Protein AF-A0A7S4IS30-F1 (afdb_monomer_lite)

Sequence (245 aa):
QAHLDRIIIRGDGAEGEGGRSVRCLPVEGESARVLRLAPWSDEDGDVGGDSPESGPGAIVELSDGTLLEYNAGDVDGDGEGESPRLSPSEAEPLLEPCPWIAALRRPDRFLAPSGSSSDEHPHDSHHDHHHHHDSKRVVVGLSSRSRLYLSDRLLSPSSSSFAISPFHSFLAHVTIGSRSQLRHLPLSALASYDPLSGSEGDAALLGEGYEPRDVERGSRLVAVLPSSPSAGLQMARGDLEGGYP

Secondary structure (DSSP, 8-state):
-----EEEEEEPPPTTS---EEEEEEPPSTT--EEEEEEB---TT-TT---TT-S-EEEEEETTS-EEEEE-----TTS-PPPPEEEE-SSPPPSS--SEEEEES-THHHHS-TT--------------------S-EEEEE-TTS-EEETTEEEESSEEEEEEEGGGTEEEEEE-SSS-EEEEEEHHHHHS--TTSTHHHHHHHHHSSPPPEE--TT-EEEEE-TTSSPEEEE-TTS-EEEE--

InterPro domains:
  IPR006849 Elongator complex protein 1 [PTHR12747] (57-245)
  IPR056165 ELP1, N-terminal second beta-propeller [PF23797] (111-222)

Radius of gyration: 20.16 Å; chains: 1; bounding box: 63×55×54 Å

Organism: NCBI:txid265563

Structure (mmCIF, N/CA/C/O backbone):
data_AF-A0A7S4IS30-F1
#
_entry.id   AF-A0A7S4IS30-F1
#
loop_
_atom_site.group_PDB
_atom_site.id
_atom_site.type_symbol
_atom_site.label_atom_id
_atom_site.label_alt_id
_atom_site.label_comp_id
_atom_site.label_asym_id
_atom_site.label_entity_id
_atom_site.label_seq_id
_atom_site.pdbx_PDB_ins_code
_atom_site.Cartn_x
_atom_site.Cartn_y
_atom_site.Cartn_z
_atom_site.occupancy
_atom_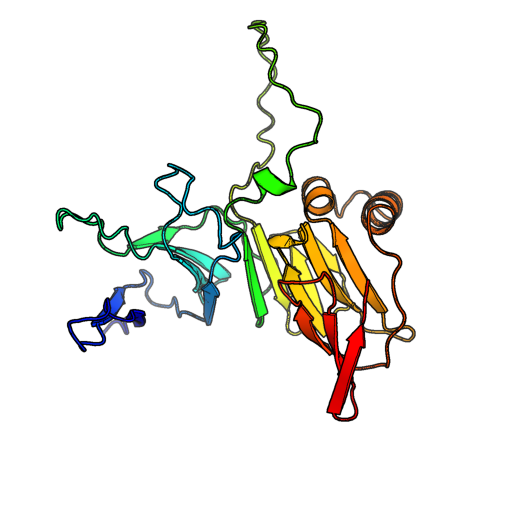site.B_iso_or_equiv
_atom_site.auth_seq_id
_atom_site.auth_comp_id
_atom_site.auth_asym_id
_atom_site.auth_atom_id
_atom_site.pdbx_PDB_model_num
ATOM 1 N N . GLN A 1 1 ? 0.103 -37.341 -4.175 1.00 46.97 1 GLN A N 1
ATOM 2 C CA . GLN A 1 1 ? -0.001 -36.591 -5.443 1.00 46.97 1 GLN A CA 1
ATOM 3 C C . GLN A 1 1 ? 0.009 -35.122 -5.059 1.00 46.97 1 GLN A C 1
ATOM 5 O O . GLN A 1 1 ? -0.963 -34.671 -4.472 1.00 46.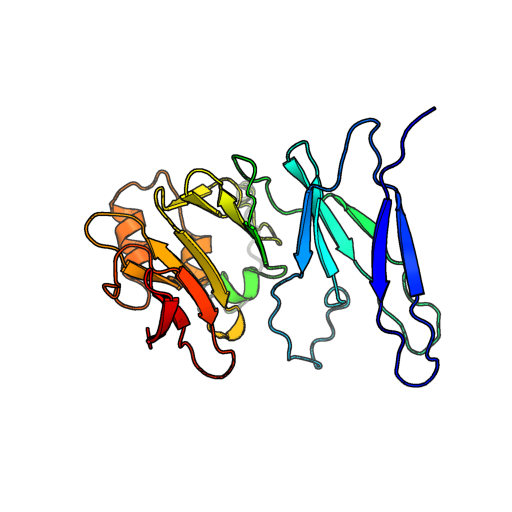97 1 GLN A O 1
ATOM 10 N N . ALA A 1 2 ? 1.152 -34.448 -5.213 1.00 46.09 2 ALA A N 1
ATOM 11 C CA . ALA A 1 2 ? 1.320 -33.060 -4.786 1.00 46.09 2 ALA A CA 1
ATOM 12 C C . ALA A 1 2 ? 0.420 -32.150 -5.633 1.00 46.09 2 ALA A C 1
ATOM 14 O O . ALA A 1 2 ? 0.414 -32.246 -6.862 1.00 46.09 2 ALA A O 1
ATOM 15 N N . HIS A 1 3 ? -0.385 -31.323 -4.971 1.00 52.06 3 HIS A N 1
ATOM 16 C CA . HIS A 1 3 ? -1.262 -30.358 -5.620 1.00 52.06 3 HIS A CA 1
ATOM 17 C C . HIS A 1 3 ? -0.424 -29.100 -5.874 1.00 52.06 3 HIS A C 1
ATOM 19 O O . HIS A 1 3 ? -0.217 -28.309 -4.962 1.00 52.06 3 HIS A O 1
ATOM 25 N N . LEU A 1 4 ? 0.145 -28.968 -7.075 1.00 52.69 4 LEU A N 1
ATOM 26 C CA . LEU A 1 4 ? 0.888 -27.765 -7.455 1.00 52.69 4 LEU A CA 1
ATOM 27 C C . LEU A 1 4 ? -0.113 -26.642 -7.722 1.00 52.69 4 LEU A C 1
ATOM 29 O O . LEU A 1 4 ? -0.854 -26.698 -8.709 1.00 52.69 4 LEU A O 1
ATOM 33 N N . ASP A 1 5 ? -0.123 -25.630 -6.862 1.00 62.78 5 ASP A N 1
ATOM 34 C CA . ASP A 1 5 ? -0.799 -24.378 -7.170 1.00 62.78 5 ASP A CA 1
ATOM 35 C C . ASP A 1 5 ? -0.037 -23.670 -8.302 1.00 62.78 5 ASP A C 1
ATOM 37 O O . ASP A 1 5 ? 1.194 -23.660 -8.359 1.00 62.78 5 ASP A O 1
ATOM 41 N N . ARG A 1 6 ? -0.786 -23.143 -9.274 1.00 67.56 6 ARG A N 1
ATOM 42 C CA . ARG A 1 6 ? -0.247 -22.492 -10.474 1.00 67.56 6 ARG A CA 1
ATOM 43 C C . ARG A 1 6 ? -0.732 -21.056 -10.532 1.00 67.56 6 ARG A C 1
ATOM 45 O O . ARG A 1 6 ? -1.939 -20.818 -10.508 1.00 67.56 6 ARG A O 1
ATOM 52 N N . ILE A 1 7 ? 0.194 -20.114 -10.692 1.00 69.88 7 ILE A N 1
ATOM 53 C CA . ILE A 1 7 ? -0.159 -18.729 -11.015 1.00 69.88 7 ILE A CA 1
ATOM 54 C C . ILE A 1 7 ? -0.437 -18.659 -12.512 1.00 69.88 7 ILE A C 1
ATOM 56 O O . ILE A 1 7 ? 0.449 -18.937 -13.318 1.00 69.88 7 ILE A O 1
ATOM 60 N N . ILE A 1 8 ? -1.672 -18.313 -12.876 1.00 70.75 8 ILE A N 1
ATOM 61 C CA . ILE A 1 8 ? -2.094 -18.106 -14.263 1.00 70.75 8 ILE A CA 1
ATOM 62 C C . ILE A 1 8 ? -1.975 -16.615 -14.563 1.00 70.75 8 ILE A C 1
ATOM 64 O O . ILE A 1 8 ? -2.843 -15.834 -14.177 1.00 70.75 8 ILE A O 1
ATOM 68 N N . ILE A 1 9 ? -0.918 -16.231 -15.273 1.00 67.62 9 ILE A N 1
ATOM 69 C CA . ILE A 1 9 ? -0.703 -14.843 -15.692 1.00 67.62 9 ILE A CA 1
ATOM 70 C C . ILE A 1 9 ? -1.113 -14.728 -17.154 1.00 67.62 9 ILE A C 1
ATOM 72 O O . ILE A 1 9 ? -0.661 -15.501 -18.005 1.00 67.62 9 ILE A O 1
ATOM 76 N N . ARG A 1 10 ? -2.025 -13.795 -17.431 1.00 64.94 10 ARG A N 1
ATOM 77 C CA . ARG A 1 10 ? -2.470 -13.461 -18.785 1.00 64.94 10 ARG A CA 1
ATOM 78 C C . ARG A 1 10 ? -1.690 -12.236 -19.235 1.00 64.94 10 ARG A C 1
ATOM 80 O O . ARG A 1 10 ? -1.881 -11.172 -18.661 1.00 64.94 10 ARG A O 1
ATOM 87 N N . GLY A 1 11 ? -0.814 -12.411 -20.217 1.00 57.16 11 GLY A N 1
ATOM 88 C CA . GLY A 1 11 ? -0.198 -11.286 -20.916 1.00 57.16 11 GLY A CA 1
ATOM 89 C C . GLY A 1 11 ? -1.091 -10.843 -22.069 1.00 57.16 11 GLY A C 1
ATOM 90 O O . GLY A 1 11 ? -1.635 -11.697 -22.781 1.00 57.16 11 GLY A O 1
ATOM 91 N N . ASP A 1 12 ? -1.235 -9.534 -22.255 1.00 55.44 12 ASP A N 1
ATOM 92 C CA . ASP A 1 12 ? -1.755 -8.993 -23.506 1.00 55.44 12 ASP A CA 1
ATOM 93 C C . ASP A 1 12 ? -0.642 -9.105 -24.554 1.00 55.44 12 ASP A C 1
ATOM 95 O O . ASP A 1 12 ? 0.462 -8.594 -24.373 1.00 55.44 12 ASP A O 1
ATOM 99 N N . GLY A 1 13 ? -0.898 -9.886 -25.605 1.00 50.44 13 GLY A N 1
ATOM 100 C CA . GLY A 1 13 ? 0.028 -10.008 -26.727 1.00 50.44 13 GLY A CA 1
ATOM 101 C C . GLY A 1 13 ? 0.148 -8.667 -27.446 1.00 50.44 13 GLY A C 1
ATOM 102 O O . GLY A 1 13 ? -0.851 -7.961 -27.591 1.00 50.44 13 GLY A O 1
ATOM 103 N N . ALA A 1 14 ? 1.361 -8.326 -27.885 1.00 52.34 14 ALA A N 1
ATOM 104 C CA . ALA A 1 14 ? 1.611 -7.131 -28.682 1.00 52.34 14 ALA A CA 1
ATOM 105 C C . ALA A 1 14 ? 0.661 -7.083 -29.892 1.00 52.34 14 ALA A C 1
ATOM 107 O O . ALA A 1 14 ? 0.390 -8.106 -30.530 1.00 52.34 14 ALA A O 1
ATOM 108 N N . GLU A 1 15 ? 0.123 -5.894 -30.168 1.00 48.44 15 GLU A N 1
ATOM 109 C CA . GLU A 1 15 ? -0.904 -5.652 -31.181 1.00 48.44 15 GLU A CA 1
ATOM 110 C C . GLU A 1 15 ? -0.472 -6.185 -32.561 1.00 48.44 15 GLU A C 1
ATOM 112 O O . GLU A 1 15 ? 0.320 -5.572 -33.269 1.00 48.44 15 GLU A O 1
ATOM 117 N N . GLY A 1 16 ? -0.977 -7.358 -32.950 1.00 55.00 16 GLY A N 1
ATOM 118 C CA . GLY A 1 16 ? -0.674 -7.970 -34.249 1.00 55.00 16 GLY A CA 1
ATOM 119 C C . GLY A 1 16 ? -0.956 -9.468 -34.299 1.00 55.00 16 GLY A C 1
ATOM 120 O O . GLY A 1 16 ? -1.491 -9.964 -35.288 1.00 55.00 16 GLY A O 1
ATOM 121 N N . GLU A 1 17 ? -0.720 -10.174 -33.194 1.00 50.16 17 GLU A N 1
ATOM 122 C CA . GLU A 1 17 ? -1.072 -11.586 -33.036 1.00 50.16 17 GLU A CA 1
ATOM 123 C C . GLU A 1 17 ? -2.046 -11.716 -31.864 1.00 50.16 17 GLU A C 1
ATOM 125 O O . GLU A 1 17 ? -1.658 -11.664 -30.703 1.00 50.16 17 GLU A O 1
ATOM 130 N N . GLY A 1 18 ? -3.345 -11.854 -32.148 1.00 49.09 18 GLY A N 1
ATOM 131 C CA . GLY A 1 18 ? -4.430 -11.878 -31.150 1.00 49.09 18 GLY A CA 1
ATOM 132 C C . GLY A 1 18 ? -4.441 -13.075 -30.179 1.00 49.09 18 GLY A C 1
ATOM 133 O O . GLY A 1 18 ? -5.508 -13.490 -29.725 1.00 49.09 18 GLY A O 1
ATOM 134 N N . GLY A 1 19 ? -3.288 -13.671 -29.875 1.00 51.56 19 GLY A N 1
ATOM 135 C CA . GLY A 1 19 ? -3.129 -14.766 -28.932 1.00 51.56 19 GLY A CA 1
ATOM 136 C C . GLY A 1 19 ? -2.881 -14.259 -27.514 1.00 51.56 19 GLY A C 1
ATOM 137 O O . GLY A 1 19 ? -1.790 -13.808 -27.185 1.00 51.56 19 GLY A O 1
ATOM 138 N N . ARG A 1 20 ? -3.870 -14.403 -26.625 1.00 57.97 20 ARG A N 1
ATOM 139 C CA . ARG A 1 20 ? -3.636 -14.287 -25.177 1.00 57.97 20 ARG A CA 1
ATOM 140 C C . ARG A 1 20 ? -2.720 -15.425 -24.733 1.00 57.97 20 ARG A C 1
ATOM 142 O O . ARG A 1 20 ? -3.150 -16.578 -24.696 1.00 57.97 20 ARG A O 1
ATOM 149 N N . SER A 1 21 ? -1.481 -15.108 -24.370 1.00 58.97 21 SER A N 1
ATOM 150 C CA . SER A 1 21 ? -0.571 -16.089 -23.782 1.00 58.97 21 SER A CA 1
ATOM 151 C C . SER A 1 21 ? -0.913 -16.275 -22.305 1.00 58.97 21 SER A C 1
ATOM 153 O O . SER A 1 21 ? -0.897 -15.328 -21.517 1.00 58.97 21 SER A O 1
ATOM 155 N N . VAL A 1 22 ? -1.216 -17.515 -21.925 1.00 66.44 22 VAL A N 1
ATOM 156 C CA . VAL A 1 22 ? -1.408 -17.926 -20.534 1.00 66.44 22 VAL A CA 1
ATOM 157 C C . VAL A 1 22 ? -0.161 -18.671 -20.083 1.00 66.44 22 VAL A C 1
ATOM 159 O O . VAL A 1 22 ? 0.139 -19.739 -20.614 1.00 66.44 22 VAL A O 1
ATOM 162 N N . ARG A 1 23 ? 0.552 -18.136 -19.090 1.00 67.50 23 ARG A N 1
ATOM 163 C CA . ARG A 1 23 ? 1.726 -18.799 -18.503 1.00 67.50 23 ARG A CA 1
ATOM 164 C C . ARG A 1 23 ? 1.392 -19.311 -17.105 1.00 67.50 23 ARG A C 1
ATOM 166 O O . ARG A 1 23 ? 0.671 -18.653 -16.361 1.00 67.50 23 ARG A O 1
ATOM 173 N N . CYS A 1 24 ? 1.877 -20.513 -16.789 1.00 73.31 24 CYS A N 1
ATOM 174 C CA . CYS A 1 24 ? 1.737 -21.152 -15.481 1.00 73.31 24 CYS A CA 1
ATOM 175 C C . CYS A 1 24 ? 3.117 -21.252 -14.836 1.00 73.31 24 CYS A C 1
ATOM 177 O O . CYS A 1 24 ? 3.925 -22.061 -15.292 1.00 73.31 24 CYS A O 1
ATOM 179 N N . LEU A 1 25 ? 3.376 -20.466 -13.793 1.00 77.06 25 LEU A N 1
ATOM 180 C CA . LEU A 1 25 ? 4.622 -20.575 -13.034 1.00 77.06 25 LEU A CA 1
ATOM 181 C C . LEU A 1 25 ? 4.422 -21.490 -11.817 1.00 77.06 25 LEU A C 1
ATOM 183 O O . LEU A 1 25 ? 3.399 -21.356 -11.133 1.00 77.06 25 LEU A O 1
ATOM 187 N N . PRO A 1 26 ? 5.334 -22.450 -11.575 1.00 75.62 26 PRO A N 1
ATOM 188 C CA . PRO A 1 26 ? 5.283 -23.281 -10.382 1.00 75.62 26 PRO A CA 1
ATOM 189 C C . PRO A 1 26 ? 5.658 -22.447 -9.154 1.00 75.62 26 PRO A C 1
ATOM 191 O O . PRO A 1 26 ? 6.596 -21.656 -9.200 1.00 75.62 26 PRO A O 1
ATOM 194 N N . VAL A 1 27 ? 4.934 -22.651 -8.057 1.00 79.44 27 VAL A N 1
ATOM 195 C CA . VAL A 1 27 ? 5.339 -22.184 -6.728 1.00 79.44 27 VAL A CA 1
ATOM 196 C C . VAL A 1 27 ? 5.932 -23.386 -6.001 1.00 79.44 27 VAL A C 1
ATOM 198 O O . VAL A 1 27 ? 5.285 -24.431 -5.902 1.00 79.44 27 VAL A O 1
ATOM 201 N N . GLU A 1 28 ? 7.182 -23.277 -5.559 1.00 77.19 28 GLU A N 1
ATOM 202 C CA . GLU A 1 28 ? 7.832 -24.341 -4.795 1.00 77.19 28 GLU A CA 1
ATOM 203 C C . GLU A 1 28 ? 7.300 -24.353 -3.354 1.00 77.19 28 GLU A C 1
ATOM 205 O O . GLU A 1 28 ? 7.222 -23.316 -2.701 1.00 77.19 28 GLU A O 1
ATOM 210 N N . GLY A 1 29 ? 6.911 -25.532 -2.860 1.00 73.44 29 GLY A N 1
ATOM 211 C CA . GLY A 1 29 ? 6.374 -25.726 -1.510 1.00 73.44 29 GLY A CA 1
ATOM 212 C C . GLY A 1 29 ? 5.060 -26.507 -1.513 1.00 73.44 29 GLY A C 1
ATOM 213 O O . GLY A 1 29 ? 4.082 -26.109 -2.136 1.00 73.44 29 GLY A O 1
ATOM 214 N N . GLU A 1 30 ? 5.005 -27.626 -0.784 1.00 69.44 30 GLU A N 1
ATOM 215 C CA . GLU A 1 30 ? 3.850 -28.546 -0.787 1.00 69.44 30 GLU A CA 1
ATOM 216 C C . GLU A 1 30 ? 2.550 -27.945 -0.212 1.00 69.44 30 GLU A C 1
ATOM 218 O O . GLU A 1 30 ? 1.494 -28.574 -0.274 1.00 69.44 30 GLU A O 1
ATOM 223 N N . SER A 1 31 ? 2.601 -26.747 0.375 1.00 77.25 31 SER A N 1
ATOM 224 C CA . SER A 1 31 ? 1.446 -26.072 0.988 1.00 77.25 31 SER A CA 1
ATOM 225 C C . SER A 1 31 ? 1.348 -24.580 0.668 1.00 77.25 31 SER A C 1
ATOM 227 O O . SER A 1 31 ? 0.447 -23.917 1.182 1.00 77.25 31 SER A O 1
ATOM 229 N N . ALA A 1 32 ? 2.240 -24.046 -0.168 1.00 81.94 32 ALA A N 1
ATOM 230 C CA . ALA A 1 32 ? 2.263 -22.625 -0.474 1.00 81.94 32 ALA A CA 1
ATOM 231 C C . ALA A 1 32 ? 1.197 -22.291 -1.524 1.00 81.94 32 ALA A C 1
ATOM 233 O O . ALA A 1 32 ? 1.297 -22.692 -2.684 1.00 81.94 32 ALA A O 1
ATOM 234 N N . ARG A 1 33 ? 0.159 -21.559 -1.109 1.00 87.44 33 ARG A N 1
ATOM 235 C CA . ARG A 1 33 ? -0.886 -21.057 -2.008 1.00 87.44 33 ARG A CA 1
ATOM 236 C C . ARG A 1 33 ? -0.686 -19.583 -2.264 1.00 87.44 33 ARG A C 1
ATOM 238 O O . ARG A 1 33 ? -0.429 -18.832 -1.331 1.00 87.44 33 ARG A O 1
ATOM 245 N N . VAL A 1 34 ? -0.889 -19.150 -3.499 1.00 88.44 34 VAL A N 1
ATOM 246 C CA . VAL A 1 34 ? -0.874 -17.720 -3.822 1.00 88.44 34 VAL A CA 1
ATOM 247 C C . VAL A 1 34 ? -2.109 -17.071 -3.217 1.00 88.44 34 VAL A C 1
ATOM 249 O O . VAL A 1 34 ? -3.239 -17.412 -3.574 1.00 88.44 34 VAL A O 1
ATOM 252 N N . LEU A 1 35 ? -1.897 -16.147 -2.285 1.00 87.62 35 LEU A N 1
ATOM 253 C CA . LEU A 1 35 ? -2.969 -15.366 -1.688 1.00 87.62 35 LEU A CA 1
ATOM 254 C C . LEU A 1 35 ? -3.242 -14.117 -2.504 1.00 87.62 35 LEU A C 1
ATOM 256 O O . LEU A 1 35 ? -4.409 -13.808 -2.769 1.00 87.62 35 LEU A O 1
ATOM 260 N N . ARG A 1 36 ? -2.186 -13.384 -2.860 1.00 89.56 36 ARG A N 1
ATOM 261 C CA . ARG A 1 36 ? -2.297 -12.050 -3.447 1.00 89.56 36 ARG A CA 1
ATOM 262 C C . ARG A 1 36 ? -1.256 -11.832 -4.527 1.00 89.56 36 ARG A C 1
ATOM 264 O O . ARG A 1 36 ? -0.184 -12.428 -4.518 1.00 89.56 36 ARG A O 1
ATOM 271 N N . LEU A 1 37 ? -1.615 -10.945 -5.442 1.00 92.38 37 LEU A N 1
ATOM 272 C CA . LEU A 1 37 ? -0.743 -10.405 -6.465 1.00 92.38 37 LEU A CA 1
ATOM 273 C C . LEU A 1 37 ? -1.025 -8.908 -6.535 1.00 92.38 37 LEU A C 1
ATOM 275 O O . LEU A 1 37 ? -2.186 -8.520 -6.682 1.00 92.38 37 LEU A O 1
ATOM 279 N N . ALA A 1 38 ? 0.012 -8.089 -6.418 1.00 93.50 38 ALA A N 1
ATOM 280 C CA . ALA A 1 38 ? -0.087 -6.649 -6.611 1.00 93.50 38 ALA A CA 1
ATOM 281 C C . ALA A 1 38 ? 0.990 -6.194 -7.597 1.00 93.50 38 ALA A C 1
ATOM 283 O O . ALA A 1 38 ? 2.154 -6.552 -7.411 1.00 93.50 38 ALA A O 1
ATOM 284 N N . PRO A 1 39 ? 0.630 -5.447 -8.655 1.00 92.44 39 PRO A N 1
ATOM 285 C CA . PRO A 1 39 ? 1.625 -4.887 -9.559 1.00 92.44 39 PRO A CA 1
ATOM 286 C C . PRO A 1 39 ? 2.558 -3.952 -8.786 1.00 92.44 39 PRO A C 1
ATOM 288 O O . PRO A 1 39 ? 2.171 -3.385 -7.759 1.00 92.44 39 PRO A O 1
ATOM 291 N N . TRP A 1 40 ? 3.781 -3.793 -9.284 1.00 91.44 40 TRP A N 1
ATOM 292 C CA . TRP A 1 40 ? 4.643 -2.729 -8.785 1.00 91.44 40 TRP A CA 1
ATOM 293 C C . TRP A 1 40 ? 4.046 -1.382 -9.172 1.00 91.44 40 TRP A C 1
ATOM 295 O O . TRP A 1 40 ? 3.705 -1.153 -10.329 1.00 91.44 40 TRP A O 1
ATOM 305 N N . SER A 1 41 ? 3.900 -0.511 -8.184 1.00 86.25 41 SER A N 1
ATOM 306 C CA . SER A 1 41 ? 3.541 0.885 -8.371 1.00 86.25 41 SER A CA 1
ATOM 307 C C . SER A 1 41 ? 4.825 1.660 -8.642 1.00 86.25 41 SER A C 1
ATOM 309 O O . SER A 1 41 ? 5.352 2.326 -7.755 1.00 86.25 41 SER A O 1
ATOM 311 N N . ASP A 1 42 ? 5.360 1.526 -9.847 1.00 81.75 42 ASP A N 1
ATOM 312 C CA . ASP A 1 42 ? 6.475 2.354 -10.292 1.00 81.75 42 ASP A CA 1
ATOM 313 C C . ASP A 1 42 ? 5.926 3.617 -10.974 1.00 81.75 42 ASP A C 1
ATOM 315 O O . ASP A 1 42 ? 4.750 3.685 -11.340 1.00 81.75 42 ASP A O 1
ATOM 319 N N . GLU A 1 43 ? 6.738 4.669 -11.084 1.00 67.25 43 GLU A N 1
ATOM 320 C CA . GLU A 1 43 ? 6.360 5.841 -11.876 1.00 67.25 43 GLU A CA 1
ATOM 321 C C . GLU A 1 43 ? 6.351 5.459 -13.358 1.00 67.25 43 GLU A C 1
ATOM 323 O O . GLU A 1 43 ? 7.355 5.568 -14.061 1.00 67.25 43 GLU A O 1
ATOM 328 N N . ASP A 1 44 ? 5.208 4.963 -13.820 1.00 56.97 44 ASP A N 1
ATOM 329 C CA . ASP A 1 44 ? 4.949 4.675 -15.222 1.00 56.97 44 ASP A CA 1
ATOM 330 C C . ASP A 1 44 ? 5.065 5.971 -16.036 1.00 56.97 44 ASP A C 1
ATOM 332 O O . ASP A 1 44 ? 4.150 6.799 -16.072 1.00 56.97 44 ASP A O 1
ATOM 336 N N . GLY A 1 45 ? 6.200 6.160 -16.708 1.00 53.94 45 GLY A N 1
ATOM 337 C CA . GLY A 1 45 ? 6.323 7.203 -17.720 1.00 53.94 45 GLY A CA 1
ATOM 338 C C . GLY A 1 45 ? 7.728 7.515 -18.205 1.00 53.94 45 GLY A C 1
ATOM 339 O O . GLY A 1 45 ? 7.856 7.993 -19.332 1.00 53.94 45 GLY A O 1
ATOM 340 N N . ASP A 1 46 ? 8.777 7.238 -17.427 1.00 47.94 46 ASP A N 1
ATOM 341 C CA . ASP A 1 46 ? 10.134 7.507 -17.910 1.00 47.94 46 ASP A CA 1
ATOM 342 C C . ASP A 1 46 ? 10.641 6.350 -18.780 1.00 47.94 46 ASP A C 1
ATOM 344 O O . ASP A 1 46 ? 11.469 5.532 -18.387 1.00 47.94 46 ASP A O 1
ATOM 348 N N . VAL A 1 47 ? 10.106 6.297 -20.002 1.00 51.72 47 VAL A N 1
ATOM 349 C CA . VAL A 1 47 ? 10.511 5.406 -21.105 1.00 51.72 47 VAL A CA 1
ATOM 350 C C . VAL A 1 47 ? 11.992 5.619 -21.496 1.00 51.72 47 VAL A C 1
ATOM 352 O O . VAL A 1 47 ? 12.516 4.905 -22.342 1.00 51.72 47 VAL A O 1
ATOM 355 N N . GLY A 1 48 ? 12.686 6.597 -20.899 1.00 54.03 48 GLY A N 1
ATOM 356 C CA . GLY A 1 48 ? 14.075 6.947 -21.205 1.00 54.03 48 GLY A CA 1
ATOM 357 C C . GLY A 1 48 ? 15.138 6.416 -20.239 1.00 54.03 48 GLY A C 1
ATOM 358 O O . GLY A 1 48 ? 16.314 6.703 -20.447 1.00 54.03 48 GLY A O 1
ATOM 359 N N . G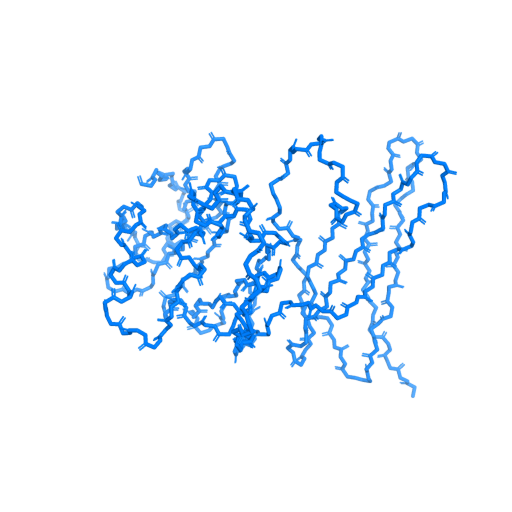LY A 1 49 ? 14.774 5.689 -19.179 1.00 55.72 49 GLY A N 1
ATOM 360 C CA . GLY A 1 49 ? 15.757 5.160 -18.233 1.00 55.72 49 GLY A CA 1
ATOM 361 C C . GLY A 1 49 ? 16.318 3.808 -18.674 1.00 55.72 49 GLY A C 1
ATOM 362 O O . GLY A 1 49 ? 15.609 2.814 -18.560 1.00 55.72 49 GLY A O 1
ATOM 363 N N . ASP A 1 50 ? 17.598 3.756 -19.064 1.00 57.69 50 ASP A N 1
ATOM 364 C CA . ASP A 1 50 ? 18.397 2.558 -19.431 1.00 57.69 50 ASP A CA 1
ATOM 365 C C . ASP A 1 50 ? 18.549 1.506 -18.303 1.00 57.69 50 ASP A C 1
ATOM 367 O O . ASP A 1 50 ? 19.533 0.771 -18.237 1.00 57.69 50 ASP A O 1
ATOM 371 N N . SER A 1 51 ? 17.627 1.440 -17.342 1.00 63.50 51 SER A N 1
ATOM 372 C CA . SER A 1 51 ? 17.727 0.520 -16.220 1.00 63.50 51 SER A CA 1
ATOM 373 C C . SER A 1 51 ? 17.051 -0.814 -16.575 1.00 63.50 51 SER A C 1
ATOM 375 O O . SER A 1 51 ? 15.818 -0.870 -16.576 1.00 63.50 51 SER A O 1
ATOM 377 N N . PRO A 1 52 ? 17.824 -1.896 -16.802 1.00 60.22 52 PRO A N 1
ATOM 378 C CA . PRO A 1 52 ? 17.335 -3.190 -17.304 1.00 60.22 52 PRO A CA 1
ATOM 379 C C . PRO A 1 52 ? 16.433 -3.949 -16.314 1.00 60.22 52 PRO A C 1
ATOM 381 O O . PRO A 1 52 ? 16.001 -5.061 -16.573 1.00 60.22 52 PRO A O 1
ATOM 384 N N . GLU A 1 53 ? 16.147 -3.373 -15.145 1.00 64.50 53 GLU A N 1
ATOM 385 C CA . GLU A 1 53 ? 15.256 -3.958 -14.138 1.00 64.50 53 GLU A CA 1
ATOM 386 C C . GLU A 1 53 ? 13.867 -3.300 -14.116 1.00 64.50 53 GLU A C 1
ATOM 388 O O . GLU A 1 53 ? 13.111 -3.488 -13.164 1.00 64.50 53 GLU A O 1
ATOM 393 N N . SER A 1 54 ? 13.526 -2.473 -15.110 1.00 66.44 54 SER A N 1
ATOM 394 C CA . SER A 1 54 ? 12.262 -1.720 -15.150 1.00 66.44 54 SER A CA 1
ATOM 395 C C . SER A 1 54 ? 11.170 -2.400 -15.985 1.00 66.44 54 SER A C 1
ATOM 397 O O . SER A 1 54 ? 10.264 -1.733 -16.476 1.00 66.44 54 SER A O 1
ATOM 399 N N . GLY A 1 55 ? 11.243 -3.720 -16.163 1.00 74.19 55 GLY A N 1
ATOM 400 C CA . GLY A 1 55 ? 10.205 -4.485 -16.852 1.00 74.19 55 GLY A CA 1
ATOM 401 C C . GLY A 1 55 ? 8.932 -4.665 -16.006 1.00 74.19 55 GLY A C 1
ATOM 402 O O . GLY A 1 55 ? 8.984 -4.609 -14.770 1.00 74.19 55 GLY A O 1
ATOM 403 N N . PRO A 1 56 ? 7.768 -4.933 -16.624 1.00 83.88 56 PRO A N 1
ATOM 404 C CA . PRO A 1 56 ? 6.525 -5.162 -15.897 1.00 83.88 56 PRO A CA 1
ATOM 405 C C . PRO A 1 56 ? 6.666 -6.332 -14.915 1.00 83.88 56 PRO A C 1
ATOM 407 O O . PRO A 1 56 ? 7.279 -7.364 -15.200 1.00 83.88 56 PRO A O 1
ATOM 410 N N . GLY A 1 57 ? 6.078 -6.188 -13.731 1.00 90.69 57 GLY A N 1
ATOM 411 C CA . GLY A 1 57 ? 6.135 -7.226 -12.711 1.00 90.69 57 GLY A CA 1
ATOM 412 C C . GLY A 1 57 ? 5.106 -7.035 -11.609 1.00 90.69 57 GLY A C 1
ATOM 413 O O . GLY A 1 57 ? 4.295 -6.111 -11.640 1.00 90.69 57 GLY A O 1
ATOM 414 N N . ALA A 1 58 ? 5.169 -7.901 -10.608 1.00 93.50 58 ALA A N 1
ATOM 415 C CA . ALA A 1 58 ? 4.298 -7.837 -9.444 1.00 93.50 58 ALA A CA 1
ATOM 416 C C . ALA A 1 58 ? 4.989 -8.404 -8.202 1.00 93.50 58 ALA A C 1
ATOM 418 O O . ALA A 1 58 ? 5.920 -9.200 -8.318 1.00 93.50 58 ALA A O 1
ATOM 419 N N . ILE A 1 59 ? 4.485 -8.049 -7.026 1.00 94.56 59 ILE A N 1
ATOM 420 C CA . ILE A 1 59 ? 4.717 -8.807 -5.801 1.00 94.56 59 ILE A CA 1
ATOM 421 C C . ILE A 1 59 ? 3.639 -9.888 -5.663 1.00 94.56 59 ILE A C 1
ATOM 423 O O . ILE A 1 59 ? 2.468 -9.670 -5.990 1.00 94.56 59 ILE A O 1
ATOM 427 N N . VAL A 1 60 ? 4.032 -11.061 -5.179 1.00 94.12 60 VAL A N 1
ATOM 428 C CA . VAL A 1 60 ? 3.163 -12.209 -4.919 1.00 94.12 60 VAL A CA 1
ATOM 429 C C . VAL A 1 60 ? 3.293 -12.591 -3.450 1.00 94.12 60 VAL A C 1
ATOM 431 O O . VAL A 1 60 ? 4.382 -12.916 -2.993 1.00 94.12 60 VAL A O 1
ATOM 434 N N . GLU A 1 61 ? 2.181 -12.586 -2.720 1.00 93.12 61 GLU A N 1
ATOM 435 C CA . GLU A 1 61 ? 2.124 -13.049 -1.328 1.00 93.12 61 GLU A CA 1
ATOM 436 C C . GLU A 1 61 ? 1.588 -14.482 -1.287 1.00 93.12 61 GLU A C 1
ATOM 438 O O . GLU A 1 61 ? 0.527 -14.784 -1.853 1.00 93.12 61 GLU A O 1
ATOM 443 N N . LEU A 1 62 ? 2.315 -15.367 -0.609 1.00 91.62 62 LEU A N 1
ATOM 444 C CA . LEU A 1 62 ? 1.924 -16.754 -0.373 1.00 91.62 62 LEU A CA 1
ATOM 445 C C . LEU A 1 62 ? 1.172 -16.907 0.959 1.00 91.62 62 LEU A C 1
ATOM 447 O O . LEU A 1 62 ? 1.151 -16.022 1.808 1.00 91.62 62 LEU A O 1
ATOM 451 N N . SER A 1 63 ? 0.539 -18.062 1.162 1.00 88.88 63 SER A N 1
ATOM 452 C CA . SER A 1 63 ? -0.303 -18.347 2.332 1.00 88.88 63 SER A CA 1
ATOM 453 C C . SER A 1 63 ? 0.424 -18.388 3.670 1.00 88.88 63 SER A C 1
ATOM 455 O O . SER A 1 63 ? -0.224 -18.328 4.712 1.00 88.88 63 SER A O 1
ATOM 457 N N . ASP A 1 64 ? 1.743 -18.512 3.637 1.00 87.62 64 ASP A N 1
ATOM 458 C CA . ASP A 1 64 ? 2.624 -18.473 4.799 1.00 87.62 64 ASP A CA 1
ATOM 459 C C . ASP A 1 64 ? 3.223 -17.077 5.057 1.00 87.62 64 ASP A C 1
ATOM 461 O O . ASP A 1 64 ? 3.992 -16.920 6.000 1.00 87.62 64 ASP A O 1
ATOM 465 N N . GLY A 1 65 ? 2.850 -16.066 4.261 1.00 88.00 65 GLY A N 1
ATOM 466 C CA . GLY A 1 65 ? 3.381 -14.704 4.343 1.00 88.00 65 GLY A CA 1
ATOM 467 C C . GLY A 1 65 ? 4.656 -14.478 3.525 1.00 88.00 65 GLY A C 1
ATOM 468 O O . GLY A 1 65 ? 5.154 -13.355 3.489 1.00 88.00 65 GLY A O 1
ATOM 469 N N . THR A 1 66 ? 5.180 -15.507 2.846 1.00 91.12 66 THR A N 1
ATOM 470 C CA . THR A 1 66 ? 6.336 -15.358 1.953 1.00 91.12 66 THR A CA 1
ATOM 471 C C . THR A 1 66 ? 5.997 -14.414 0.805 1.00 91.12 66 THR A C 1
ATOM 473 O O . THR A 1 66 ? 4.940 -14.533 0.179 1.00 91.12 66 THR A O 1
ATOM 476 N N . LEU A 1 67 ? 6.926 -13.512 0.497 1.00 93.69 67 LEU A N 1
ATOM 477 C CA . LEU A 1 67 ? 6.835 -12.602 -0.634 1.00 93.69 67 LEU A CA 1
ATOM 478 C C . LEU A 1 67 ? 7.756 -13.073 -1.765 1.00 93.69 67 LEU A C 1
ATOM 480 O O . LEU A 1 67 ? 8.941 -13.340 -1.557 1.00 93.69 67 LEU A O 1
ATOM 484 N N . LEU A 1 68 ? 7.208 -13.164 -2.974 1.00 94.44 68 LEU A N 1
ATOM 485 C CA . LEU A 1 68 ? 7.948 -13.428 -4.206 1.00 94.44 68 LEU A CA 1
ATOM 486 C C . LEU A 1 68 ? 7.800 -12.245 -5.162 1.00 94.44 68 LEU A C 1
ATOM 488 O O . LEU A 1 68 ? 6.752 -11.604 -5.209 1.00 94.44 68 LEU A O 1
ATOM 492 N N . GLU A 1 69 ? 8.813 -12.000 -5.981 1.00 93.44 69 GLU A N 1
ATOM 493 C CA . GLU A 1 69 ? 8.735 -11.067 -7.102 1.00 93.44 69 GLU A CA 1
ATOM 494 C C . GLU A 1 69 ? 8.451 -11.844 -8.375 1.00 93.44 69 GLU A C 1
ATOM 496 O O . GLU A 1 69 ? 9.167 -12.778 -8.739 1.00 93.44 69 GLU A O 1
ATOM 501 N N . TYR A 1 70 ? 7.401 -11.435 -9.069 1.00 93.19 70 TYR A N 1
ATOM 502 C CA . TYR A 1 70 ? 7.156 -11.817 -10.441 1.00 93.19 70 TYR A CA 1
ATOM 503 C C . TYR A 1 70 ? 7.789 -10.787 -11.370 1.00 93.19 70 TYR A C 1
ATOM 505 O O . TYR A 1 70 ? 7.417 -9.613 -11.349 1.00 93.19 70 TYR A O 1
ATOM 513 N N . ASN A 1 71 ? 8.688 -11.259 -12.226 1.00 90.44 71 ASN A N 1
ATOM 514 C CA . ASN A 1 71 ? 9.259 -10.491 -13.322 1.00 90.44 71 ASN A CA 1
ATOM 515 C C . ASN A 1 71 ? 8.723 -11.072 -14.628 1.00 90.44 71 ASN A C 1
ATOM 517 O O . ASN A 1 71 ? 8.850 -12.277 -14.857 1.00 90.44 71 ASN A O 1
ATOM 521 N N . ALA A 1 72 ? 8.106 -10.246 -15.476 1.00 87.31 72 ALA A N 1
ATOM 522 C CA . ALA A 1 72 ? 7.552 -10.715 -16.746 1.00 87.31 72 ALA A CA 1
ATOM 523 C C . ALA A 1 72 ? 8.631 -11.102 -17.776 1.00 87.31 72 ALA A C 1
ATOM 525 O O . ALA A 1 72 ? 8.317 -11.840 -18.715 1.00 87.31 72 ALA A O 1
ATOM 526 N N . GLY A 1 73 ? 9.873 -10.660 -17.546 1.00 82.00 73 GLY A N 1
ATOM 527 C CA . GLY A 1 73 ? 10.972 -10.724 -18.504 1.00 82.00 73 GLY A CA 1
ATOM 528 C C . GLY A 1 73 ? 10.861 -9.607 -19.541 1.00 82.00 73 GLY A C 1
ATOM 529 O O . GLY A 1 73 ? 9.751 -9.196 -19.891 1.00 82.00 73 GLY A O 1
ATOM 530 N N . ASP A 1 74 ? 12.001 -9.106 -20.007 1.00 77.19 74 ASP A N 1
ATOM 531 C CA . ASP A 1 74 ? 12.030 -8.119 -21.083 1.00 77.19 74 ASP A CA 1
ATOM 532 C C . ASP A 1 74 ? 11.871 -8.814 -22.433 1.00 77.19 74 ASP A C 1
ATOM 534 O O . ASP A 1 74 ? 12.415 -9.893 -22.672 1.00 77.19 74 ASP A O 1
ATOM 538 N N . VAL A 1 75 ? 11.079 -8.213 -23.320 1.00 69.00 75 VAL A N 1
ATOM 539 C CA . VAL A 1 75 ? 10.967 -8.654 -24.711 1.00 69.00 75 VAL A CA 1
ATOM 540 C C . VAL A 1 75 ? 11.954 -7.822 -25.511 1.00 69.00 75 VAL A C 1
ATOM 542 O O . VAL A 1 75 ? 11.590 -6.788 -26.069 1.00 69.00 75 VAL A O 1
ATOM 545 N N . ASP A 1 76 ? 13.210 -8.257 -25.544 1.00 71.81 76 ASP A N 1
ATOM 546 C CA . ASP A 1 76 ? 14.186 -7.640 -26.434 1.00 71.81 76 ASP A CA 1
ATOM 547 C C . ASP A 1 76 ? 13.725 -7.806 -27.887 1.00 71.81 76 ASP A C 1
ATOM 549 O O . ASP A 1 76 ? 13.227 -8.865 -28.289 1.00 71.81 76 ASP A O 1
ATOM 553 N N . GLY A 1 77 ? 13.889 -6.748 -28.690 1.00 68.75 77 GLY A N 1
ATOM 554 C CA . GLY A 1 77 ? 13.474 -6.708 -30.100 1.00 68.75 77 GLY A CA 1
ATOM 555 C C . GLY A 1 77 ? 14.116 -7.792 -30.976 1.00 68.75 77 GLY A C 1
ATOM 556 O O . GLY A 1 77 ? 13.624 -8.070 -32.071 1.00 68.75 77 GLY A O 1
ATOM 557 N N . ASP A 1 78 ? 15.159 -8.443 -30.464 1.00 78.25 78 ASP A N 1
ATOM 558 C CA . ASP A 1 78 ? 15.924 -9.493 -31.131 1.00 78.25 78 ASP A CA 1
ATOM 559 C C . ASP A 1 78 ? 15.354 -10.903 -30.864 1.00 78.25 78 ASP A C 1
ATOM 561 O O . ASP A 1 78 ? 15.822 -11.889 -31.432 1.00 78.25 78 ASP A O 1
ATOM 565 N N . GLY A 1 79 ? 14.316 -11.015 -30.025 1.00 66.88 79 GLY A N 1
ATOM 566 C CA . GLY A 1 79 ? 13.629 -12.275 -29.727 1.00 66.88 79 GLY A CA 1
ATOM 567 C C . GLY A 1 79 ? 14.303 -13.159 -28.670 1.00 66.88 79 GLY A C 1
ATOM 568 O O . GLY A 1 79 ? 13.774 -14.229 -28.370 1.00 66.88 79 GLY A O 1
ATOM 569 N N . GLU A 1 80 ? 15.413 -12.720 -28.066 1.00 78.50 80 GLU A N 1
ATOM 570 C CA . GLU A 1 80 ? 16.110 -13.409 -26.961 1.00 78.50 80 GLU A CA 1
ATOM 571 C C . GLU A 1 80 ? 15.724 -12.866 -25.570 1.00 78.50 80 GLU A C 1
ATOM 573 O O . GLU A 1 80 ? 16.544 -12.809 -24.659 1.00 78.50 80 GLU A O 1
ATOM 578 N N . GLY A 1 81 ? 14.460 -12.478 -25.387 1.00 75.31 81 GLY A N 1
ATOM 579 C CA . GLY A 1 81 ? 13.976 -11.946 -24.113 1.00 75.31 81 GLY A CA 1
ATOM 580 C C . GLY A 1 81 ? 14.059 -12.938 -22.944 1.00 75.31 81 GLY A C 1
ATOM 581 O O . GLY A 1 81 ? 13.832 -14.145 -23.111 1.00 75.31 81 GLY A O 1
ATOM 582 N N . GLU A 1 82 ? 14.339 -12.434 -21.736 1.00 83.94 82 GLU A N 1
ATOM 583 C CA . GLU A 1 82 ? 14.314 -13.256 -20.523 1.00 83.94 82 GLU A CA 1
ATOM 584 C C . GLU A 1 82 ? 12.925 -13.888 -20.327 1.00 83.94 82 GLU A C 1
ATOM 586 O O . GLU A 1 82 ? 11.875 -13.271 -20.513 1.00 83.94 82 GLU A O 1
ATOM 591 N N . SER A 1 83 ? 12.898 -15.158 -19.919 1.00 85.06 83 SER A N 1
ATOM 592 C CA . SER A 1 83 ? 11.637 -15.809 -19.567 1.00 85.06 83 SER A CA 1
ATOM 593 C C . SER A 1 83 ? 11.112 -15.286 -18.226 1.00 85.06 83 SER A C 1
ATOM 595 O O . SER A 1 83 ? 11.901 -15.060 -17.306 1.00 85.06 83 SER A O 1
ATOM 597 N N . PRO A 1 84 ? 9.783 -15.162 -18.064 1.00 89.31 84 PRO A N 1
ATOM 598 C CA . PRO A 1 84 ? 9.186 -14.720 -16.819 1.00 89.31 84 PRO A CA 1
ATOM 599 C C . PRO A 1 84 ? 9.575 -15.661 -15.691 1.00 89.31 84 PRO A C 1
ATOM 601 O O . PRO A 1 84 ? 9.511 -16.887 -15.839 1.00 89.31 84 PRO A O 1
ATOM 604 N N . ARG A 1 85 ? 9.926 -15.084 -14.548 1.00 90.75 85 ARG A N 1
ATOM 605 C CA . ARG A 1 85 ? 10.392 -15.834 -13.385 1.00 90.75 85 ARG A CA 1
ATOM 606 C C . ARG A 1 85 ? 9.769 -15.314 -12.102 1.00 90.75 85 ARG A C 1
ATOM 608 O O . ARG A 1 85 ? 9.453 -14.131 -11.982 1.00 90.75 85 ARG A O 1
ATOM 615 N N . LEU A 1 86 ? 9.608 -16.233 -11.157 1.00 92.50 86 LEU A N 1
ATOM 616 C CA . LEU A 1 86 ? 9.372 -15.916 -9.756 1.00 92.50 86 LEU A CA 1
ATOM 617 C C . LEU A 1 86 ? 10.702 -16.041 -9.021 1.00 92.50 86 LEU A C 1
ATOM 619 O O . LEU A 1 86 ? 11.399 -17.042 -9.184 1.00 92.50 86 LEU A O 1
ATOM 623 N N . SER A 1 87 ? 11.040 -15.046 -8.218 1.00 93.31 87 SER A N 1
ATOM 624 C CA . SER A 1 87 ? 12.197 -15.073 -7.323 1.00 93.31 87 SER A CA 1
ATOM 625 C C . SER A 1 87 ? 11.774 -14.660 -5.915 1.00 93.31 87 SER A C 1
ATOM 627 O O . SER A 1 87 ? 10.758 -13.979 -5.773 1.00 93.31 87 SER A O 1
ATOM 629 N N . PRO A 1 88 ? 12.510 -15.052 -4.862 1.00 93.62 88 PRO A N 1
ATOM 630 C CA . PRO A 1 88 ? 12.324 -14.465 -3.539 1.00 93.62 88 PRO A CA 1
ATOM 631 C C . PRO A 1 88 ? 12.377 -12.936 -3.607 1.00 93.62 88 PRO A C 1
ATOM 633 O O . PRO A 1 88 ? 13.185 -12.384 -4.355 1.00 93.62 88 PRO A O 1
ATOM 636 N N . SER A 1 89 ? 11.494 -12.277 -2.861 1.00 93.31 89 SER A N 1
ATOM 637 C CA . SER A 1 89 ? 11.453 -10.819 -2.771 1.00 93.31 89 SER A CA 1
ATOM 638 C C . SER A 1 89 ? 12.453 -10.284 -1.764 1.00 93.31 89 SER A C 1
ATOM 640 O O . SER A 1 89 ? 12.627 -10.864 -0.697 1.00 93.31 89 SER A O 1
ATOM 642 N N . GLU A 1 90 ? 13.066 -9.147 -2.096 1.00 91.69 90 GLU A N 1
ATOM 643 C CA . GLU A 1 90 ? 13.891 -8.379 -1.153 1.00 91.69 90 GLU A CA 1
ATOM 644 C C . GLU A 1 90 ? 13.036 -7.538 -0.191 1.00 91.69 90 GLU A C 1
ATOM 646 O O . GLU A 1 90 ? 13.551 -6.989 0.778 1.00 91.69 90 GLU A O 1
ATOM 651 N N . ALA A 1 91 ? 11.729 -7.416 -0.447 1.00 91.56 91 ALA A N 1
ATOM 652 C CA . ALA A 1 91 ? 10.812 -6.784 0.495 1.00 91.56 91 ALA A CA 1
ATOM 653 C C . ALA A 1 91 ? 10.693 -7.606 1.782 1.00 91.56 91 ALA A C 1
ATOM 655 O O . ALA A 1 91 ? 10.369 -8.795 1.740 1.00 91.56 91 ALA A O 1
ATOM 656 N N . GLU A 1 92 ? 10.858 -6.932 2.915 1.00 91.38 92 GLU A N 1
ATOM 657 C CA . GLU A 1 92 ? 10.574 -7.496 4.231 1.00 91.38 92 GLU A CA 1
ATOM 658 C C . GLU A 1 92 ? 9.091 -7.923 4.342 1.00 91.38 92 GLU A C 1
ATOM 660 O O . GLU A 1 92 ? 8.197 -7.224 3.840 1.00 91.38 92 GLU A O 1
ATOM 665 N N . PRO A 1 93 ? 8.798 -9.064 4.993 1.00 90.69 93 PRO A N 1
ATOM 666 C CA . PRO A 1 93 ? 7.439 -9.569 5.132 1.00 90.69 93 PRO A CA 1
ATOM 667 C C . PRO A 1 93 ? 6.587 -8.685 6.052 1.00 90.69 93 PRO A C 1
ATOM 669 O O . PRO A 1 93 ? 7.070 -8.051 6.990 1.00 90.69 93 PRO A O 1
ATOM 672 N N . LEU A 1 94 ? 5.275 -8.687 5.813 1.00 92.69 94 LEU A N 1
ATOM 673 C CA . LEU A 1 94 ? 4.311 -7.983 6.660 1.00 92.69 94 LEU A CA 1
ATOM 674 C C . LEU A 1 94 ? 4.130 -8.714 8.002 1.00 92.69 94 LEU A C 1
ATOM 676 O O . LEU A 1 94 ? 4.124 -9.944 8.060 1.00 92.69 94 LEU A O 1
ATOM 680 N N . LEU A 1 95 ? 3.897 -7.962 9.085 1.00 93.25 95 LEU A N 1
ATOM 681 C CA . LEU A 1 95 ? 3.722 -8.530 10.435 1.00 93.25 95 LEU A CA 1
ATOM 682 C C . LEU A 1 95 ? 2.479 -9.424 10.595 1.00 93.25 95 LEU A C 1
ATOM 684 O O . LEU A 1 95 ? 2.395 -10.214 11.537 1.00 93.25 95 LEU A O 1
ATOM 688 N N . GLU A 1 96 ? 1.481 -9.266 9.728 1.00 93.12 96 GLU A N 1
ATOM 689 C CA . GLU A 1 96 ? 0.296 -10.120 9.667 1.00 93.12 96 GLU A CA 1
ATOM 690 C C . GLU A 1 96 ? -0.280 -10.138 8.237 1.00 93.12 96 GLU A C 1
ATOM 692 O O . GLU A 1 96 ? -0.039 -9.198 7.472 1.00 93.12 96 GLU A O 1
ATOM 697 N N . PRO A 1 97 ? -1.076 -11.161 7.865 1.00 91.19 97 PRO A N 1
ATOM 698 C CA . PRO A 1 97 ? -1.659 -11.252 6.528 1.00 91.19 97 PRO A CA 1
ATOM 699 C C . PRO A 1 97 ? -2.511 -10.030 6.167 1.00 91.19 97 PRO A C 1
ATOM 701 O O . PRO A 1 97 ? -3.434 -9.654 6.904 1.00 91.19 97 PRO A O 1
ATOM 704 N N . CYS A 1 98 ? -2.247 -9.442 5.000 1.00 94.31 98 CYS A N 1
ATOM 705 C CA . CYS A 1 98 ? -2.923 -8.231 4.543 1.00 94.31 98 CYS A CA 1
ATOM 706 C C . CYS A 1 98 ? -3.794 -8.507 3.310 1.00 94.31 98 CYS A C 1
ATOM 708 O O . CYS A 1 98 ? -3.283 -8.770 2.227 1.00 94.31 98 CYS A O 1
ATOM 710 N N . PRO A 1 99 ? -5.139 -8.428 3.414 1.00 93.38 99 PRO A N 1
ATOM 711 C CA . PRO A 1 99 ? -6.006 -8.637 2.257 1.00 93.38 99 PRO A CA 1
ATOM 712 C C . PRO A 1 99 ? -5.774 -7.642 1.117 1.00 93.38 99 PRO A C 1
ATOM 714 O O . PRO A 1 99 ? -6.093 -7.976 -0.024 1.00 93.38 99 PRO A O 1
ATOM 717 N N . TRP A 1 100 ? -5.236 -6.462 1.428 1.00 95.44 100 TRP A N 1
ATOM 718 C CA . TRP A 1 100 ? -4.870 -5.434 0.462 1.00 95.44 100 TRP A CA 1
ATOM 719 C C . TRP A 1 100 ? -3.395 -5.102 0.621 1.00 95.44 100 TRP A C 1
ATOM 721 O O . TRP A 1 100 ? -2.976 -4.698 1.705 1.00 95.44 100 TRP A O 1
ATOM 731 N N . ILE A 1 101 ? -2.637 -5.249 -0.461 1.00 96.06 101 ILE A N 1
ATOM 732 C CA . ILE A 1 101 ? -1.221 -4.898 -0.525 1.00 96.06 101 ILE A CA 1
ATOM 733 C C . ILE A 1 101 ? -0.965 -4.009 -1.745 1.00 96.06 101 ILE A C 1
ATOM 735 O O . ILE A 1 101 ? -1.666 -4.115 -2.752 1.00 96.06 101 ILE A O 1
ATOM 739 N N . ALA A 1 102 ? 0.037 -3.146 -1.647 1.00 95.56 102 ALA A N 1
ATOM 740 C CA . ALA A 1 102 ? 0.632 -2.424 -2.765 1.00 95.56 102 ALA A CA 1
ATOM 741 C C . ALA A 1 102 ? 2.151 -2.419 -2.580 1.00 95.56 102 ALA A C 1
ATOM 743 O O . ALA A 1 102 ? 2.628 -2.530 -1.450 1.00 95.56 102 ALA A O 1
ATOM 744 N N . ALA A 1 103 ? 2.911 -2.303 -3.664 1.00 93.94 103 ALA A N 1
ATOM 745 C CA . ALA A 1 103 ? 4.360 -2.441 -3.608 1.00 93.94 103 ALA A CA 1
ATOM 746 C C . ALA A 1 103 ? 5.066 -1.383 -4.459 1.00 93.94 103 ALA A C 1
ATOM 748 O O . ALA A 1 103 ? 4.545 -0.973 -5.490 1.00 93.94 103 ALA A O 1
ATOM 749 N N . LEU A 1 104 ? 6.248 -0.954 -4.023 1.00 91.94 104 LEU A N 1
ATOM 750 C CA . LEU A 1 104 ? 7.122 0.018 -4.684 1.00 91.94 104 LEU A CA 1
ATOM 751 C C . LEU A 1 104 ? 8.470 -0.656 -4.971 1.00 91.94 104 LEU A C 1
ATOM 753 O O . LEU A 1 104 ? 9.074 -1.209 -4.045 1.00 91.94 104 LEU A O 1
ATOM 757 N N . ARG A 1 105 ? 8.948 -0.618 -6.225 1.00 87.56 105 ARG A N 1
ATOM 758 C CA . ARG A 1 105 ? 10.190 -1.305 -6.628 1.00 87.56 105 ARG A CA 1
ATOM 759 C C . ARG A 1 105 ? 11.451 -0.474 -6.416 1.00 87.56 105 ARG A C 1
ATOM 761 O O . ARG A 1 105 ? 12.538 -1.037 -6.354 1.00 87.56 105 ARG A O 1
ATOM 768 N N . ARG A 1 106 ? 11.330 0.852 -6.394 1.00 82.62 106 ARG A N 1
ATOM 769 C CA . ARG A 1 106 ? 12.452 1.796 -6.273 1.00 82.62 106 ARG A CA 1
ATOM 770 C C . ARG A 1 106 ? 12.099 2.902 -5.287 1.00 82.62 106 ARG A C 1
ATOM 772 O O . ARG A 1 106 ? 11.766 4.016 -5.695 1.00 82.62 106 ARG A O 1
ATOM 779 N N . PRO A 1 107 ? 12.063 2.578 -3.984 1.00 74.81 107 PRO A N 1
ATOM 780 C CA . PRO A 1 107 ? 11.747 3.558 -2.969 1.00 74.81 107 PRO A CA 1
ATOM 781 C C . PRO A 1 107 ? 12.861 4.608 -2.880 1.00 74.81 107 PRO A C 1
ATOM 783 O O . PRO A 1 107 ? 12.559 5.763 -2.629 1.00 74.81 107 PRO A O 1
ATOM 786 N N . ASP A 1 108 ? 14.117 4.250 -3.161 1.00 75.25 108 ASP A N 1
ATOM 787 C CA . ASP A 1 108 ? 15.305 5.118 -3.178 1.00 75.25 108 ASP A CA 1
ATOM 788 C C . ASP A 1 108 ? 15.096 6.460 -3.896 1.00 75.25 108 ASP A C 1
ATOM 790 O O . ASP A 1 108 ? 15.548 7.492 -3.405 1.00 75.25 108 ASP A O 1
ATOM 794 N N . ARG A 1 109 ? 14.329 6.481 -4.990 1.00 73.44 109 ARG A N 1
ATOM 795 C CA . ARG A 1 109 ? 13.960 7.726 -5.691 1.00 73.44 109 ARG A CA 1
ATOM 796 C C . ARG A 1 109 ? 13.173 8.708 -4.825 1.00 73.44 109 ARG A C 1
ATOM 798 O O . ARG A 1 109 ? 13.293 9.915 -4.999 1.00 73.44 109 ARG A O 1
ATOM 805 N N . PHE A 1 110 ? 12.381 8.188 -3.898 1.00 72.56 110 PHE A N 1
ATOM 806 C CA . PHE A 1 110 ? 11.620 8.961 -2.924 1.00 72.56 110 PHE A CA 1
ATOM 807 C C . PHE A 1 110 ? 12.367 9.117 -1.598 1.00 72.56 110 PHE A C 1
ATOM 809 O O . PHE A 1 110 ? 12.128 10.079 -0.878 1.00 72.56 110 PHE A O 1
ATOM 816 N N . LEU A 1 111 ? 13.232 8.159 -1.257 1.00 68.00 111 LEU A N 1
ATOM 817 C CA . LEU A 1 111 ? 13.888 8.064 0.045 1.00 68.00 111 LEU A CA 1
ATOM 818 C C . LEU A 1 111 ? 15.241 8.785 0.105 1.00 68.00 111 LEU A C 1
ATOM 820 O O . LEU A 1 111 ? 15.727 9.054 1.204 1.00 68.00 111 LEU A O 1
ATOM 824 N N . ALA A 1 112 ? 15.859 9.102 -1.036 1.00 64.81 112 ALA A N 1
ATOM 825 C CA . ALA A 1 112 ? 17.127 9.815 -1.053 1.00 64.81 112 ALA A CA 1
ATOM 826 C C . ALA A 1 112 ? 16.947 11.231 -0.470 1.00 64.81 112 ALA A C 1
ATOM 828 O O . ALA A 1 112 ? 16.159 12.020 -1.002 1.00 64.81 112 ALA A O 1
ATOM 829 N N . PRO A 1 113 ? 17.684 11.604 0.594 1.00 60.66 113 PRO A N 1
ATOM 830 C CA . PRO A 1 113 ? 17.684 12.978 1.063 1.00 60.66 113 PRO A CA 1
ATOM 831 C C . PRO A 1 113 ? 18.198 13.859 -0.076 1.00 60.66 113 PRO A C 1
ATOM 833 O O . PRO A 1 113 ? 19.286 13.634 -0.611 1.00 60.66 113 PRO A O 1
ATOM 836 N N . SER A 1 114 ? 17.425 14.883 -0.432 1.00 56.72 114 SER A N 1
ATOM 837 C CA . SER A 1 114 ? 17.633 15.805 -1.559 1.00 56.72 114 SER A CA 1
ATOM 838 C C . SER A 1 114 ? 18.923 16.656 -1.497 1.00 56.72 114 SER A C 1
ATOM 840 O O . SER A 1 114 ? 19.020 17.684 -2.160 1.00 56.72 114 SER A O 1
ATOM 842 N N . GLY A 1 115 ? 19.921 16.249 -0.707 1.00 57.06 115 GLY A N 1
ATOM 843 C CA . GLY A 1 115 ? 21.223 16.894 -0.538 1.00 57.06 115 GLY A CA 1
ATOM 844 C C . GLY A 1 115 ? 22.434 15.966 -0.681 1.00 57.06 115 GLY A C 1
ATOM 845 O O . GLY A 1 115 ? 23.553 16.430 -0.486 1.00 57.06 115 GLY A O 1
ATOM 846 N N . SER A 1 116 ? 22.262 14.685 -1.027 1.00 52.97 116 SER A N 1
ATOM 847 C CA . SER A 1 116 ? 23.390 13.785 -1.319 1.00 52.97 116 SER A CA 1
ATOM 848 C C . SER A 1 116 ? 23.918 14.002 -2.746 1.00 52.97 116 SER A C 1
ATOM 850 O O . SER A 1 116 ? 23.870 13.107 -3.589 1.00 52.97 116 SER A O 1
ATOM 852 N N . SER A 1 117 ? 24.406 15.207 -3.051 1.00 54.03 117 SER A N 1
ATOM 853 C CA . SER A 1 117 ? 25.253 15.405 -4.226 1.00 54.03 117 SER A CA 1
ATOM 854 C C . SER A 1 117 ? 26.594 14.737 -3.940 1.00 54.03 117 SER A C 1
ATOM 856 O O . SER A 1 117 ? 27.353 15.194 -3.086 1.00 54.03 117 SER A O 1
ATOM 858 N N . SER A 1 118 ? 26.849 13.630 -4.622 1.00 51.72 118 SER A N 1
ATOM 859 C CA . SER A 1 118 ? 28.101 12.884 -4.605 1.00 51.72 118 SER A CA 1
ATOM 860 C C . SER A 1 118 ? 29.254 13.736 -5.159 1.00 51.72 118 SER A C 1
ATOM 862 O O . SER A 1 118 ? 29.620 13.610 -6.325 1.00 51.72 118 SER A O 1
ATOM 864 N N . ASP A 1 119 ? 29.824 14.611 -4.332 1.00 52.75 119 ASP A N 1
ATOM 865 C CA . ASP A 1 119 ? 31.219 15.036 -4.475 1.00 52.75 119 ASP A CA 1
ATOM 866 C C . ASP A 1 119 ? 32.069 13.965 -3.781 1.00 52.75 119 ASP A C 1
ATOM 868 O O . ASP A 1 119 ? 32.319 13.992 -2.574 1.00 52.75 119 ASP A O 1
ATOM 872 N N . GLU A 1 120 ? 32.422 12.934 -4.547 1.00 56.72 120 GLU A N 1
ATOM 873 C CA . GLU A 1 120 ? 33.194 11.788 -4.082 1.00 56.72 120 GLU A CA 1
ATOM 874 C C . GLU A 1 120 ? 34.619 12.224 -3.704 1.00 56.72 120 GLU A C 1
ATOM 876 O O . GLU A 1 120 ? 35.491 12.452 -4.547 1.00 56.72 120 GLU A O 1
ATOM 881 N N . HIS A 1 121 ? 34.886 12.317 -2.402 1.00 59.25 121 HIS A N 1
ATOM 882 C CA . HIS A 1 121 ? 36.242 12.239 -1.872 1.00 59.25 121 HIS A CA 1
ATOM 883 C C . HIS A 1 121 ? 36.467 10.846 -1.273 1.00 59.25 121 HIS A C 1
ATOM 885 O O . HIS A 1 121 ? 35.802 10.492 -0.298 1.00 59.25 121 HIS A O 1
ATOM 891 N N . PRO A 1 122 ? 37.397 10.042 -1.824 1.00 60.88 122 PRO A N 1
ATOM 892 C CA . PRO A 1 122 ? 37.680 8.704 -1.329 1.00 60.88 122 PRO A CA 1
ATOM 893 C C . PRO A 1 122 ? 38.495 8.814 -0.037 1.00 60.88 122 PRO A C 1
ATOM 895 O O . PRO A 1 122 ? 39.724 8.846 -0.059 1.00 60.88 122 PRO A O 1
ATOM 898 N N . HIS A 1 123 ? 37.812 8.912 1.102 1.00 59.47 123 HIS A N 1
ATOM 899 C CA . HIS A 1 123 ? 38.440 8.799 2.413 1.00 59.47 123 HIS A CA 1
ATOM 900 C C . HIS A 1 123 ? 38.230 7.394 2.979 1.00 59.47 123 HIS A C 1
ATOM 902 O O . HIS A 1 123 ? 37.153 7.050 3.463 1.00 59.47 123 HIS A O 1
ATOM 908 N N . ASP A 1 124 ? 39.315 6.620 2.927 1.00 57.59 124 ASP A N 1
ATOM 909 C CA . ASP A 1 124 ? 39.552 5.349 3.614 1.00 57.59 124 ASP A CA 1
ATOM 910 C C . ASP A 1 124 ? 39.130 5.460 5.090 1.00 57.59 124 ASP A C 1
ATOM 912 O O . ASP A 1 124 ? 39.866 5.959 5.945 1.00 57.59 124 ASP A O 1
ATOM 916 N N . SER A 1 125 ? 37.903 5.057 5.403 1.00 61.03 125 SER A N 1
ATOM 917 C CA . SER A 1 125 ? 37.424 4.990 6.777 1.00 61.03 125 SER A CA 1
ATOM 918 C C . SER A 1 125 ? 36.629 3.706 6.963 1.00 61.03 125 SER A C 1
ATOM 920 O O . SER A 1 125 ? 35.512 3.545 6.482 1.00 61.03 125 SER A O 1
ATOM 922 N N . HIS A 1 126 ? 37.272 2.769 7.661 1.00 62.91 126 HIS A N 1
ATOM 923 C CA . HIS A 1 126 ? 36.727 1.514 8.166 1.00 62.91 126 HIS A CA 1
ATOM 924 C C . HIS A 1 126 ? 35.638 1.779 9.220 1.00 62.91 126 HIS A C 1
ATOM 926 O O . HIS A 1 126 ? 35.844 1.533 10.408 1.00 62.91 126 HIS A O 1
ATO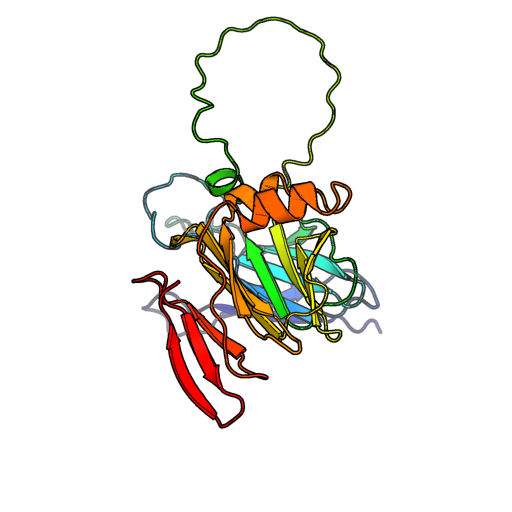M 932 N N . HIS A 1 127 ? 34.498 2.329 8.810 1.00 56.28 127 HIS A N 1
ATOM 933 C CA . HIS A 1 127 ? 33.324 2.421 9.665 1.00 56.28 127 HIS A CA 1
ATOM 934 C C . HIS A 1 127 ? 32.447 1.191 9.465 1.00 56.28 127 HIS A C 1
ATOM 936 O O . HIS A 1 127 ? 32.049 0.875 8.346 1.00 56.28 127 HIS A O 1
ATOM 942 N N . ASP A 1 128 ? 32.208 0.496 10.580 1.00 48.31 128 ASP A N 1
ATOM 943 C CA . ASP A 1 128 ? 31.311 -0.646 10.709 1.00 48.31 128 ASP A CA 1
ATOM 944 C C . ASP A 1 128 ? 30.048 -0.448 9.872 1.00 48.31 128 ASP A C 1
ATOM 946 O O . ASP A 1 128 ? 29.270 0.487 10.085 1.00 48.31 128 ASP A O 1
ATOM 950 N N . HIS A 1 129 ? 29.866 -1.360 8.919 1.00 45.88 129 HIS A N 1
ATOM 951 C CA . HIS A 1 129 ? 28.677 -1.499 8.100 1.00 45.88 129 HIS A CA 1
ATOM 952 C C . HIS A 1 129 ? 27.502 -1.910 8.991 1.00 45.88 129 HIS A C 1
ATOM 954 O O . HIS A 1 129 ? 27.091 -3.070 9.030 1.00 45.88 129 HIS A O 1
ATOM 960 N N . HIS A 1 130 ? 26.928 -0.946 9.709 1.00 49.75 130 HIS A N 1
ATOM 961 C CA . HIS A 1 130 ? 25.519 -1.023 10.037 1.00 49.75 130 HIS A CA 1
ATOM 962 C C . HIS A 1 130 ? 24.796 -1.094 8.696 1.00 49.75 130 HIS A C 1
ATOM 964 O O . HIS A 1 130 ? 24.692 -0.093 7.992 1.00 49.75 130 HIS A O 1
ATOM 970 N N . HIS A 1 131 ? 24.398 -2.311 8.320 1.00 46.41 131 HIS A N 1
ATOM 971 C CA . HIS A 1 131 ? 23.506 -2.604 7.210 1.00 46.41 131 HIS A CA 1
ATOM 972 C C . HIS A 1 131 ? 22.198 -1.857 7.461 1.00 46.41 131 HIS A C 1
ATOM 974 O O . HIS A 1 131 ? 21.232 -2.405 7.988 1.00 46.41 131 HIS A O 1
ATOM 980 N N . HIS A 1 132 ? 22.191 -0.564 7.150 1.00 48.91 132 HIS A N 1
ATOM 981 C CA . HIS A 1 132 ? 20.963 0.166 6.973 1.00 48.91 132 HIS A CA 1
ATOM 982 C C . HIS A 1 132 ? 20.266 -0.576 5.842 1.00 48.91 132 HIS A C 1
ATOM 984 O O . HIS A 1 132 ? 20.824 -0.712 4.754 1.00 48.91 132 HIS A O 1
ATOM 990 N N . HIS A 1 133 ? 19.133 -1.192 6.169 1.00 51.28 133 HIS A N 1
ATOM 991 C CA . HIS A 1 133 ? 18.292 -1.911 5.229 1.00 51.28 133 HIS A CA 1
ATOM 992 C C . HIS A 1 133 ? 17.784 -0.912 4.179 1.00 51.28 133 HIS A C 1
ATOM 994 O O . HIS A 1 133 ? 16.639 -0.468 4.252 1.00 51.28 133 HIS A O 1
ATOM 1000 N N . ASP A 1 134 ? 18.626 -0.574 3.199 1.00 56.50 134 ASP A N 1
ATOM 1001 C CA . ASP A 1 134 ? 18.246 -0.011 1.904 1.00 56.50 134 ASP A CA 1
ATOM 1002 C C . ASP A 1 134 ? 17.488 -1.105 1.155 1.00 56.50 134 ASP A C 1
ATOM 1004 O O . ASP A 1 134 ? 17.945 -1.695 0.175 1.00 56.50 134 ASP A O 1
ATOM 1008 N N . SER A 1 135 ? 16.329 -1.459 1.706 1.00 62.31 135 SER A N 1
ATOM 1009 C CA . SER A 1 135 ? 15.432 -2.425 1.113 1.00 62.31 135 SER A CA 1
ATOM 1010 C C . SER A 1 135 ? 14.982 -1.799 -0.189 1.00 62.31 135 SER A C 1
ATOM 1012 O O . SER A 1 135 ? 14.211 -0.837 -0.200 1.00 62.31 135 SER A O 1
ATOM 1014 N N . LYS A 1 136 ? 15.477 -2.342 -1.302 1.00 76.31 136 LYS A N 1
ATOM 1015 C CA . LYS A 1 136 ? 15.108 -1.874 -2.637 1.00 76.31 136 LYS A CA 1
ATOM 1016 C C . LYS A 1 136 ? 13.617 -2.029 -2.886 1.00 76.31 136 LYS A C 1
ATOM 1018 O O . LYS A 1 136 ? 13.119 -1.472 -3.845 1.00 76.31 136 LYS A O 1
ATOM 1023 N N . ARG A 1 137 ? 12.887 -2.778 -2.063 1.00 88.62 137 ARG A N 1
ATOM 1024 C CA . ARG A 1 137 ? 11.453 -2.997 -2.211 1.00 88.62 137 ARG A CA 1
ATOM 1025 C C . ARG A 1 137 ? 10.723 -2.599 -0.949 1.00 88.62 137 ARG A C 1
ATOM 1027 O O . ARG A 1 137 ? 11.125 -2.944 0.159 1.00 88.62 137 ARG A O 1
ATOM 1034 N N . VAL A 1 138 ? 9.601 -1.926 -1.141 1.00 90.94 138 VAL A N 1
ATOM 1035 C CA . VAL A 1 138 ? 8.702 -1.541 -0.061 1.00 90.94 138 VAL A CA 1
ATOM 1036 C C . VAL A 1 138 ? 7.328 -2.118 -0.349 1.00 90.94 138 VAL A C 1
ATOM 1038 O O . VAL A 1 138 ? 6.813 -1.975 -1.456 1.00 90.94 138 VAL A O 1
ATOM 1041 N N . VAL A 1 139 ? 6.722 -2.750 0.653 1.00 94.19 139 VAL A N 1
ATOM 1042 C CA . VAL A 1 139 ? 5.355 -3.272 0.572 1.00 94.19 139 VAL A CA 1
ATOM 1043 C C . VAL A 1 139 ? 4.508 -2.591 1.632 1.00 94.19 139 VAL A C 1
ATOM 1045 O O . VAL A 1 139 ? 4.868 -2.539 2.802 1.00 94.19 139 VAL A O 1
ATOM 1048 N N . VAL A 1 140 ? 3.362 -2.068 1.222 1.00 96.12 140 VAL A N 1
ATOM 1049 C CA . VAL A 1 140 ? 2.355 -1.509 2.118 1.00 96.12 140 VAL A CA 1
ATOM 1050 C C . VAL A 1 140 ? 1.199 -2.484 2.185 1.00 96.12 140 VAL A C 1
ATOM 1052 O O . VAL A 1 140 ? 0.664 -2.884 1.152 1.00 96.12 140 VAL A O 1
ATOM 1055 N N . GLY A 1 141 ? 0.794 -2.848 3.396 1.00 96.94 141 GLY A N 1
ATOM 1056 C CA . GLY A 1 141 ? -0.293 -3.790 3.632 1.00 96.94 141 GLY A CA 1
ATOM 1057 C C . GLY A 1 141 ? -1.364 -3.208 4.541 1.00 96.94 141 GLY A C 1
ATOM 1058 O O . GLY A 1 141 ? -1.055 -2.618 5.571 1.00 96.94 141 GLY A O 1
ATOM 1059 N N . LEU A 1 142 ? -2.636 -3.401 4.197 1.00 97.75 142 LEU A N 1
ATOM 1060 C CA . LEU A 1 142 ? -3.756 -3.158 5.101 1.00 97.75 142 LEU A CA 1
ATOM 1061 C C . LEU A 1 142 ? -4.345 -4.491 5.548 1.00 97.75 142 LEU A C 1
ATOM 1063 O O . LEU A 1 142 ? -4.883 -5.248 4.736 1.00 97.75 142 LEU A O 1
ATOM 1067 N N . SER A 1 143 ? -4.283 -4.757 6.850 1.00 97.06 143 SER A N 1
ATOM 1068 C CA . SER A 1 143 ? -4.798 -5.995 7.421 1.00 97.06 143 SER A CA 1
ATOM 1069 C C . SER A 1 143 ? -6.315 -5.985 7.589 1.00 97.06 143 SER A C 1
ATOM 1071 O O . SER A 1 143 ? -6.971 -4.941 7.645 1.00 97.06 143 SER A O 1
ATOM 1073 N N . SER A 1 144 ? -6.902 -7.171 7.763 1.00 95.88 144 SER A N 1
ATOM 1074 C CA . SER A 1 144 ? -8.330 -7.310 8.086 1.00 95.88 144 SER A CA 1
ATOM 1075 C C . SER A 1 144 ? -8.705 -6.674 9.431 1.00 95.88 144 SER A C 1
ATOM 1077 O O . SER A 1 144 ? -9.883 -6.431 9.692 1.00 95.88 144 SER A O 1
ATOM 1079 N N . ARG A 1 145 ? -7.715 -6.385 10.286 1.00 97.38 145 ARG A N 1
ATOM 1080 C CA . ARG A 1 145 ? -7.879 -5.677 11.562 1.00 97.38 145 ARG A CA 1
ATOM 1081 C C . ARG A 1 145 ? -7.798 -4.161 11.413 1.00 97.38 145 ARG A C 1
ATOM 1083 O O . ARG A 1 145 ? -7.764 -3.475 12.428 1.00 97.38 145 ARG A O 1
ATOM 1090 N N . SER A 1 146 ? -7.798 -3.652 10.178 1.00 97.56 146 SER A N 1
ATOM 1091 C CA . SER A 1 146 ? -7.683 -2.222 9.880 1.00 97.56 146 SER A CA 1
ATOM 1092 C C . SER A 1 146 ? -6.344 -1.623 10.319 1.00 97.56 146 SER A C 1
ATOM 1094 O O . SER A 1 146 ? -6.287 -0.461 10.707 1.00 97.56 146 SER A O 1
ATOM 1096 N N . ARG A 1 147 ? -5.263 -2.408 10.275 1.00 97.50 147 ARG A N 1
ATOM 1097 C CA . ARG A 1 147 ? -3.907 -1.935 10.574 1.00 97.50 147 ARG A CA 1
ATOM 1098 C C . ARG A 1 147 ? -3.135 -1.754 9.281 1.00 97.50 147 ARG A C 1
ATOM 1100 O O . ARG A 1 147 ? -3.091 -2.673 8.467 1.00 97.50 147 ARG A O 1
ATOM 1107 N N . LEU A 1 148 ? -2.579 -0.565 9.096 1.00 97.50 148 LEU A N 1
ATOM 1108 C CA . LEU A 1 148 ? -1.750 -0.220 7.953 1.00 97.50 148 LEU A CA 1
ATOM 1109 C C . LEU A 1 148 ? -0.286 -0.449 8.314 1.00 97.50 148 LEU A C 1
ATOM 1111 O O . LEU A 1 148 ? 0.209 0.128 9.283 1.00 97.50 148 LEU A O 1
ATOM 1115 N N . TYR A 1 149 ? 0.381 -1.265 7.517 1.00 96.25 149 TYR A N 1
ATOM 1116 C CA . TYR A 1 149 ? 1.774 -1.643 7.657 1.00 96.25 149 TYR A CA 1
ATOM 1117 C C . TYR A 1 149 ? 2.595 -1.121 6.484 1.00 96.25 149 TYR A C 1
ATOM 1119 O O . TYR A 1 149 ? 2.099 -1.029 5.361 1.00 96.25 149 TYR A O 1
ATOM 1127 N N . LEU A 1 150 ? 3.856 -0.825 6.766 1.00 94.12 150 LEU A N 1
ATOM 1128 C CA . LEU A 1 150 ? 4.922 -0.576 5.812 1.00 94.12 150 LEU A CA 1
ATOM 1129 C C . LEU A 1 150 ? 6.015 -1.589 6.104 1.00 94.12 150 LEU A C 1
ATOM 1131 O O . LEU A 1 150 ? 6.756 -1.426 7.074 1.00 94.12 150 LEU A O 1
ATOM 1135 N N . SER A 1 151 ? 6.087 -2.634 5.290 1.00 92.06 151 SER A N 1
ATOM 1136 C CA . SER A 1 151 ? 6.920 -3.796 5.566 1.00 92.06 151 SER A CA 1
ATOM 1137 C C . SER A 1 151 ? 6.585 -4.367 6.958 1.00 92.06 151 SER A C 1
ATOM 1139 O O . SER A 1 151 ? 5.421 -4.638 7.268 1.00 92.06 151 SER A O 1
ATOM 1141 N N . ASP A 1 152 ? 7.568 -4.473 7.840 1.00 91.19 152 ASP A N 1
ATOM 1142 C CA . ASP A 1 152 ? 7.432 -4.934 9.217 1.00 91.19 152 ASP A CA 1
ATOM 1143 C C . ASP A 1 152 ? 7.043 -3.817 10.213 1.00 91.19 152 ASP A C 1
ATOM 1145 O O . ASP A 1 152 ? 6.942 -4.057 11.416 1.00 91.19 152 ASP A O 1
ATOM 1149 N N . ARG A 1 153 ? 6.781 -2.587 9.748 1.00 92.12 153 ARG A N 1
ATOM 1150 C CA . ARG A 1 153 ? 6.460 -1.427 10.600 1.00 92.12 153 ARG A CA 1
ATOM 1151 C C . ARG A 1 153 ? 4.967 -1.114 10.584 1.00 92.12 153 ARG A C 1
ATOM 1153 O O . ARG A 1 153 ? 4.334 -1.072 9.532 1.00 92.12 153 ARG A O 1
ATOM 1160 N N . LEU A 1 154 ? 4.379 -0.844 11.750 1.00 93.75 154 LEU A N 1
ATOM 1161 C CA . LEU A 1 154 ? 2.987 -0.389 11.858 1.00 93.75 154 LEU A CA 1
ATOM 1162 C C . LEU A 1 154 ? 2.914 1.127 11.616 1.00 93.75 154 LEU A C 1
ATOM 1164 O O . LEU A 1 154 ? 3.336 1.886 12.477 1.00 93.75 154 LEU A O 1
ATOM 1168 N N . LEU A 1 155 ? 2.332 1.561 10.494 1.00 93.62 155 LEU A N 1
ATOM 1169 C CA . LEU A 1 155 ? 2.119 2.985 10.190 1.00 93.62 155 LEU A CA 1
ATOM 1170 C C . LEU A 1 155 ? 0.875 3.557 10.868 1.00 93.62 155 LEU A C 1
ATOM 1172 O O . LEU A 1 155 ? 0.854 4.695 11.325 1.00 93.62 155 LEU A O 1
ATOM 1176 N N . SER A 1 156 ? -0.220 2.794 10.874 1.00 94.25 156 SER A N 1
ATOM 1177 C CA . SER A 1 156 ? -1.480 3.259 11.452 1.00 94.25 156 SER A CA 1
ATOM 1178 C C . SER A 1 156 ? -2.267 2.100 12.052 1.00 94.25 156 SER A C 1
ATOM 1180 O O . SER A 1 156 ? -2.583 1.145 11.341 1.00 94.25 156 SER A O 1
ATOM 1182 N N . PRO A 1 157 ? -2.668 2.170 13.336 1.00 95.38 157 PRO A N 1
ATOM 1183 C CA . PRO A 1 157 ? -3.415 1.090 13.979 1.00 95.38 157 PRO A CA 1
ATOM 1184 C C . PRO A 1 157 ? -4.875 0.991 13.511 1.00 95.38 157 PRO A C 1
ATOM 1186 O O . PRO A 1 157 ? -5.525 -0.011 13.805 1.00 95.38 157 PRO A O 1
ATOM 1189 N N . SER A 1 158 ? -5.383 2.029 12.833 1.00 96.50 158 SER A N 1
ATOM 1190 C CA . SER A 1 158 ? -6.799 2.194 12.495 1.00 96.50 158 SER A CA 1
ATOM 1191 C C . SER A 1 158 ? -6.962 2.906 11.149 1.00 96.50 158 SER A C 1
ATOM 1193 O O . SER A 1 158 ? -7.148 4.121 11.101 1.00 96.50 158 SER A O 1
ATOM 1195 N N . SER A 1 159 ? -6.923 2.150 10.056 1.00 97.88 159 SER A N 1
ATOM 1196 C CA . SER A 1 159 ? -7.119 2.612 8.678 1.00 97.88 159 SER A CA 1
ATOM 1197 C C . SER A 1 159 ? -8.141 1.753 7.936 1.00 97.88 159 SER A C 1
ATOM 1199 O O . SER A 1 159 ? -8.195 0.543 8.115 1.00 97.88 159 SER A O 1
ATOM 1201 N N . SER A 1 160 ? -8.977 2.372 7.106 1.00 97.31 160 SER A N 1
ATOM 1202 C CA . SER A 1 160 ? -10.050 1.689 6.360 1.00 97.31 160 SER A CA 1
ATOM 1203 C C . SER A 1 160 ? -9.690 1.365 4.912 1.00 97.31 160 SER A C 1
ATOM 1205 O O . SER A 1 160 ? -10.275 0.459 4.321 1.00 97.31 160 SER A O 1
ATOM 1207 N N . SER A 1 161 ? -8.751 2.114 4.343 1.00 97.94 161 SER A N 1
ATOM 1208 C CA . SER A 1 161 ? -8.301 2.025 2.955 1.00 97.94 161 SER A CA 1
ATOM 1209 C C . SER A 1 161 ? -7.015 2.827 2.797 1.00 97.94 161 SER A C 1
ATOM 1211 O O . SER A 1 161 ? -6.811 3.791 3.543 1.00 97.94 161 SER A O 1
ATOM 1213 N N . PHE A 1 162 ? -6.213 2.490 1.794 1.00 97.94 162 PHE A N 1
ATOM 1214 C CA . PHE A 1 162 ? -5.031 3.252 1.413 1.00 97.94 162 PHE A CA 1
ATOM 1215 C C . PHE A 1 162 ? -4.825 3.221 -0.106 1.00 97.94 162 PHE A C 1
ATOM 1217 O O . PHE A 1 162 ? -5.382 2.362 -0.789 1.00 97.94 162 PHE A O 1
ATOM 1224 N N . ALA A 1 163 ? -4.015 4.145 -0.612 1.00 96.25 163 ALA A N 1
ATOM 1225 C CA . ALA A 1 163 ? -3.419 4.093 -1.940 1.00 96.25 163 ALA A CA 1
ATOM 1226 C C . ALA A 1 163 ? -2.018 4.698 -1.898 1.00 96.25 163 ALA A C 1
ATOM 1228 O O . ALA A 1 163 ? -1.754 5.631 -1.141 1.00 96.25 163 ALA A O 1
ATOM 1229 N N . ILE A 1 164 ? -1.134 4.177 -2.740 1.00 94.19 164 ILE A N 1
ATOM 1230 C CA . ILE A 1 164 ? 0.178 4.766 -2.990 1.00 94.19 164 ILE A CA 1
ATOM 1231 C C . ILE A 1 164 ? 0.078 5.561 -4.284 1.00 94.19 164 ILE A C 1
ATOM 1233 O O . ILE A 1 164 ? -0.475 5.067 -5.265 1.00 94.19 164 ILE A O 1
ATOM 1237 N N . SER A 1 165 ? 0.622 6.771 -4.282 1.00 93.25 165 SER A N 1
ATOM 1238 C CA . SER A 1 165 ? 0.775 7.589 -5.474 1.00 93.25 165 SER A CA 1
ATOM 1239 C C . SER A 1 165 ? 2.254 7.903 -5.690 1.00 93.25 165 SER A C 1
ATOM 1241 O O . SER A 1 165 ? 2.728 8.917 -5.169 1.00 93.25 165 SER A O 1
ATOM 1243 N N . PRO A 1 166 ? 2.981 7.064 -6.454 1.00 90.06 166 PRO A N 1
ATOM 1244 C CA . PRO A 1 166 ? 4.389 7.297 -6.775 1.00 90.06 166 PRO A CA 1
ATOM 1245 C C . PRO A 1 166 ? 4.591 8.666 -7.436 1.00 90.06 166 PRO A C 1
ATOM 1247 O O . PRO A 1 166 ? 5.361 9.470 -6.930 1.00 90.06 166 PRO A O 1
ATOM 1250 N N . PHE A 1 167 ? 3.754 8.990 -8.431 1.00 88.81 167 PHE A N 1
ATOM 1251 C CA . PHE A 1 167 ? 3.795 10.251 -9.188 1.00 88.81 167 PHE A CA 1
ATOM 1252 C C . PHE A 1 167 ? 3.691 11.518 -8.322 1.00 88.81 167 PHE A C 1
ATOM 1254 O O . PHE A 1 167 ? 4.259 12.557 -8.642 1.00 88.81 167 PHE A O 1
ATOM 1261 N N . HIS A 1 168 ? 2.954 11.442 -7.210 1.00 90.75 168 HIS A N 1
ATOM 1262 C CA . HIS A 1 168 ? 2.815 12.562 -6.266 1.00 90.75 168 HIS A CA 1
ATOM 1263 C C . HIS A 1 168 ? 3.669 12.371 -5.006 1.00 90.75 168 HIS A C 1
ATOM 1265 O O . HIS A 1 168 ? 3.554 13.147 -4.062 1.00 90.75 168 HIS A O 1
ATOM 1271 N N . SER A 1 169 ? 4.499 11.325 -4.975 1.00 91.50 169 SER A N 1
ATOM 1272 C CA . SER A 1 169 ? 5.402 10.977 -3.878 1.00 91.50 169 SER A CA 1
ATOM 1273 C C . SER A 1 169 ? 4.724 10.888 -2.503 1.00 91.50 169 SER A C 1
ATOM 1275 O O . SER A 1 169 ? 5.305 11.290 -1.494 1.00 91.50 169 SER A O 1
ATOM 1277 N N . PHE A 1 170 ? 3.510 10.327 -2.425 1.00 93.00 170 PHE A N 1
ATOM 1278 C CA . PHE A 1 170 ? 2.835 10.090 -1.142 1.00 93.00 170 PHE A CA 1
ATOM 1279 C C . PHE A 1 170 ? 2.108 8.744 -1.052 1.00 93.00 170 PHE A C 1
ATOM 1281 O O . PHE A 1 170 ? 1.698 8.141 -2.044 1.00 93.00 170 PHE A O 1
ATOM 1288 N N . LEU A 1 171 ? 1.861 8.321 0.184 1.00 95.00 171 LEU A N 1
ATOM 1289 C CA . LEU A 1 171 ? 0.864 7.330 0.561 1.00 95.00 171 LEU A CA 1
ATOM 1290 C C . LEU A 1 171 ? -0.345 8.040 1.181 1.00 95.00 171 LEU A C 1
ATOM 1292 O O . LEU A 1 171 ? -0.211 8.795 2.138 1.00 95.00 171 LEU A O 1
ATOM 1296 N N . ALA A 1 172 ? -1.538 7.794 0.649 1.00 96.00 172 ALA A N 1
ATOM 1297 C CA . ALA A 1 172 ? -2.786 8.300 1.202 1.00 96.00 172 ALA A CA 1
ATOM 1298 C C . ALA A 1 172 ? -3.521 7.190 1.947 1.00 96.00 172 ALA A C 1
ATOM 1300 O O . ALA A 1 172 ? -3.622 6.065 1.456 1.00 96.00 172 ALA A O 1
ATOM 1301 N N . HIS A 1 173 ? -4.091 7.497 3.108 1.00 97.38 173 HIS A N 1
ATOM 1302 C CA . HIS A 1 173 ? -4.943 6.556 3.828 1.00 97.38 173 HIS A CA 1
ATOM 1303 C C . HIS A 1 173 ? -6.061 7.263 4.596 1.00 97.38 173 HIS A C 1
ATOM 1305 O O . HIS A 1 173 ? -5.963 8.440 4.939 1.00 97.38 173 HIS A O 1
ATOM 1311 N N . VAL A 1 174 ? -7.144 6.528 4.862 1.00 97.50 174 VAL A N 1
ATOM 1312 C CA . VAL A 1 174 ? -8.299 7.039 5.614 1.00 97.50 174 VAL A CA 1
ATOM 1313 C C . VAL A 1 174 ? -8.357 6.377 6.981 1.00 97.50 174 VAL A C 1
ATOM 1315 O O . VAL A 1 174 ? -8.535 5.158 7.076 1.00 97.50 174 VAL A O 1
ATOM 1318 N N . THR A 1 175 ? -8.237 7.168 8.045 1.00 97.31 175 THR A N 1
ATOM 1319 C CA . THR A 1 175 ? -8.261 6.671 9.423 1.00 97.31 175 THR A CA 1
ATOM 1320 C C . THR A 1 175 ? -9.666 6.283 9.876 1.00 97.31 175 THR A C 1
ATOM 1322 O O . THR A 1 175 ? -10.675 6.845 9.444 1.00 97.31 175 THR A O 1
ATOM 1325 N N . ILE A 1 176 ? -9.745 5.324 10.796 1.00 96.12 176 ILE A N 1
ATOM 1326 C CA . ILE A 1 176 ? -10.990 4.917 11.455 1.00 96.12 176 ILE A CA 1
ATOM 1327 C C . ILE A 1 176 ? -11.015 5.501 12.866 1.00 96.12 176 ILE A C 1
ATOM 1329 O O . ILE A 1 176 ? -10.058 5.358 13.622 1.00 96.12 176 ILE A O 1
ATOM 1333 N N . GLY A 1 177 ? -12.133 6.110 13.257 1.00 93.06 177 GLY A N 1
ATOM 1334 C CA . GLY A 1 177 ? -12.307 6.613 14.615 1.00 93.06 177 GLY A CA 1
ATOM 1335 C C . GLY A 1 177 ? -13.498 7.548 14.764 1.00 93.06 177 GLY A C 1
ATOM 1336 O O . GLY A 1 177 ? -14.367 7.619 13.894 1.00 93.06 177 GLY A O 1
ATOM 1337 N N . SER A 1 178 ? -13.531 8.263 15.890 1.00 91.50 178 SER A N 1
ATOM 1338 C CA . SER A 1 178 ? -14.485 9.351 16.141 1.00 91.50 178 SER A CA 1
ATOM 1339 C C . SER A 1 178 ? -14.236 10.563 15.240 1.00 91.50 178 SER A C 1
ATOM 1341 O O . SER A 1 178 ? -15.181 11.268 14.900 1.00 91.50 178 SER A O 1
ATOM 1343 N N . ARG A 1 179 ? -12.980 10.774 14.833 1.00 93.94 179 ARG A N 1
ATOM 1344 C CA . ARG A 1 179 ? -12.555 11.741 13.818 1.00 93.94 179 ARG A CA 1
ATOM 1345 C C . ARG A 1 179 ? -11.854 10.976 12.703 1.00 93.94 179 ARG A C 1
ATOM 1347 O O . ARG A 1 179 ? -10.672 10.664 12.819 1.00 93.94 179 ARG A O 1
ATOM 1354 N N . SER A 1 180 ? -12.622 10.568 11.696 1.00 96.00 180 SER A N 1
ATOM 1355 C CA . SER A 1 180 ? -12.068 9.930 10.500 1.00 96.00 180 SER A CA 1
ATOM 1356 C C . SER A 1 180 ? -11.388 11.003 9.662 1.00 96.00 180 SER A C 1
ATOM 1358 O O . SER A 1 180 ? -11.946 12.084 9.483 1.00 96.00 180 SER A O 1
ATOM 1360 N N . GLN A 1 181 ? -10.173 10.726 9.202 1.00 96.12 181 GLN A N 1
ATOM 1361 C CA . GLN A 1 181 ? -9.355 11.690 8.479 1.00 96.12 181 GLN A CA 1
ATOM 1362 C C . GLN A 1 181 ? -8.736 11.045 7.249 1.00 96.12 181 GLN A C 1
ATOM 1364 O O . GLN A 1 181 ? -8.250 9.917 7.325 1.00 96.12 181 GLN A O 1
ATOM 1369 N N . LEU A 1 182 ? -8.712 11.781 6.145 1.00 96.00 182 LEU A N 1
ATOM 1370 C CA . LEU A 1 182 ? -7.812 11.527 5.033 1.00 96.00 182 LEU A CA 1
ATOM 1371 C C . LEU A 1 182 ? -6.440 12.108 5.391 1.00 96.00 182 LEU A C 1
ATOM 1373 O O . LEU A 1 182 ? -6.330 13.285 5.736 1.00 96.00 182 LEU A O 1
ATOM 1377 N N . ARG A 1 183 ? -5.408 11.269 5.328 1.00 94.81 183 ARG A N 1
ATOM 1378 C CA . ARG A 1 183 ? -4.017 11.640 5.599 1.00 94.81 183 ARG A CA 1
ATOM 1379 C C . ARG A 1 183 ? -3.151 11.314 4.396 1.00 94.81 183 ARG A C 1
ATOM 1381 O O . ARG A 1 183 ? -3.376 10.291 3.749 1.00 94.81 183 ARG A O 1
ATOM 1388 N N . HIS A 1 184 ? -2.155 12.157 4.155 1.00 94.50 184 HIS A N 1
ATOM 1389 C CA . HIS A 1 184 ? -1.142 11.973 3.124 1.00 94.50 184 HIS A CA 1
ATOM 1390 C C . HIS A 1 184 ? 0.224 11.936 3.803 1.00 94.50 184 HIS A C 1
ATOM 1392 O O . HIS A 1 184 ? 0.593 12.884 4.487 1.00 94.50 184 HIS A O 1
ATOM 1398 N N . LEU A 1 185 ? 0.944 10.835 3.632 1.00 93.25 185 LEU A N 1
ATOM 1399 C CA . LEU A 1 185 ? 2.274 10.612 4.180 1.00 93.25 185 LEU A CA 1
ATOM 1400 C C . LEU A 1 185 ? 3.277 10.688 3.025 1.00 93.25 185 LEU A C 1
ATOM 1402 O O . LEU A 1 185 ? 3.171 9.861 2.112 1.00 93.25 185 LEU A O 1
ATOM 1406 N N . PRO A 1 186 ? 4.220 11.645 3.009 1.00 92.12 186 PRO A N 1
ATOM 1407 C CA . PRO A 1 186 ? 5.259 11.690 1.988 1.00 92.12 186 PRO A CA 1
ATOM 1408 C C . PRO A 1 186 ? 6.046 10.381 1.962 1.00 92.12 186 PRO A C 1
ATOM 1410 O O . PRO A 1 186 ? 6.415 9.858 3.013 1.00 92.12 186 PRO A O 1
ATOM 1413 N N . LEU A 1 187 ? 6.328 9.851 0.770 1.00 90.44 187 LEU A N 1
ATOM 1414 C CA . LEU A 1 187 ? 7.108 8.618 0.648 1.00 90.44 187 LEU A CA 1
ATOM 1415 C C . LEU A 1 187 ? 8.522 8.798 1.215 1.00 90.44 187 LEU A C 1
ATOM 1417 O O . LEU A 1 187 ? 9.028 7.873 1.838 1.00 90.44 187 LEU A O 1
ATOM 1421 N N . SER A 1 188 ? 9.107 9.994 1.105 1.00 87.19 188 SER A N 1
ATOM 1422 C CA . SER A 1 188 ? 10.393 10.342 1.724 1.00 87.19 188 SER A CA 1
ATOM 1423 C C . SER A 1 188 ? 10.394 10.157 3.243 1.00 87.19 188 SER A C 1
ATOM 1425 O O . SER A 1 188 ? 11.322 9.568 3.793 1.00 87.19 188 SER A O 1
ATOM 1427 N N . ALA A 1 189 ? 9.325 10.577 3.924 1.00 86.19 189 ALA A N 1
ATOM 1428 C CA . ALA A 1 189 ? 9.181 10.435 5.373 1.00 86.19 189 ALA A CA 1
ATOM 1429 C C . ALA A 1 189 ? 9.017 8.965 5.810 1.00 86.19 189 ALA A C 1
ATOM 1431 O O . ALA A 1 189 ? 9.319 8.611 6.949 1.00 86.19 189 ALA A O 1
ATOM 1432 N N . LEU A 1 190 ? 8.577 8.078 4.908 1.00 86.81 190 LEU A N 1
ATOM 1433 C CA . LEU A 1 190 ? 8.468 6.643 5.187 1.00 86.81 190 LEU A CA 1
ATOM 1434 C C . LEU A 1 190 ? 9.835 5.938 5.273 1.00 86.81 190 LEU A C 1
ATOM 1436 O O . LEU A 1 190 ? 9.920 4.883 5.910 1.00 86.81 190 LEU A O 1
ATOM 1440 N N . ALA A 1 191 ? 10.906 6.494 4.685 1.00 81.00 191 ALA A N 1
ATOM 1441 C CA . ALA A 1 191 ? 12.267 5.960 4.855 1.00 81.00 191 ALA A CA 1
ATOM 1442 C C . ALA A 1 191 ? 12.677 5.969 6.321 1.00 81.00 191 ALA A C 1
ATOM 1444 O O . ALA A 1 191 ? 13.034 4.939 6.888 1.00 81.00 191 ALA A O 1
ATOM 1445 N N . SER A 1 192 ? 12.600 7.156 6.916 1.00 79.50 192 SER A N 1
ATOM 1446 C CA . SER A 1 192 ? 13.106 7.464 8.248 1.00 79.50 192 SER A CA 1
ATOM 1447 C C . SER A 1 192 ? 12.116 7.124 9.358 1.00 79.50 192 SER A C 1
ATOM 1449 O O . SER A 1 192 ? 12.431 7.322 10.530 1.00 79.50 192 SER A O 1
ATOM 1451 N N . TYR A 1 193 ? 10.931 6.602 9.017 1.00 84.56 193 TYR A N 1
ATOM 1452 C CA . TYR A 1 193 ? 9.921 6.255 10.006 1.00 84.56 193 TYR A CA 1
ATOM 1453 C C . TYR A 1 193 ? 10.395 5.128 10.929 1.00 84.56 193 TYR A C 1
ATOM 1455 O O . TYR A 1 193 ? 10.494 3.966 10.527 1.00 84.56 193 TYR A O 1
ATOM 1463 N N . ASP A 1 194 ? 10.625 5.461 12.192 1.00 85.25 194 ASP A N 1
ATOM 1464 C CA . ASP A 1 194 ? 10.905 4.491 13.243 1.00 85.25 194 ASP A CA 1
ATOM 1465 C C . ASP A 1 194 ? 9.682 4.361 14.168 1.00 85.25 194 ASP A C 1
ATOM 1467 O O . ASP A 1 194 ? 9.385 5.305 14.905 1.00 85.25 194 ASP A O 1
ATOM 1471 N N . PRO A 1 195 ? 8.978 3.213 14.202 1.00 82.00 195 PRO A N 1
ATOM 1472 C CA . PRO A 1 195 ? 7.835 3.019 15.096 1.00 82.00 195 PRO A CA 1
ATOM 1473 C C . PRO A 1 195 ? 8.213 3.074 16.588 1.00 82.00 195 PRO A C 1
ATOM 1475 O O . PRO A 1 195 ? 7.332 3.215 17.438 1.00 82.00 195 PRO A O 1
ATOM 1478 N N . LEU A 1 196 ? 9.501 2.958 16.934 1.00 85.12 196 LEU A N 1
ATOM 1479 C CA . LEU A 1 196 ? 9.997 3.037 18.311 1.00 85.12 196 LEU A CA 1
ATOM 1480 C C . LEU A 1 196 ? 10.337 4.465 18.758 1.00 85.12 196 LEU A C 1
ATOM 1482 O O . LEU A 1 196 ? 10.508 4.695 19.956 1.00 85.12 196 LEU A O 1
ATOM 1486 N N . SER A 1 197 ? 10.371 5.428 17.834 1.00 83.88 197 SER A N 1
ATOM 1487 C CA . SER A 1 197 ? 10.639 6.846 18.126 1.00 83.88 197 SER A CA 1
ATOM 1488 C C . SER A 1 197 ? 9.534 7.529 18.950 1.00 83.88 197 SER A C 1
ATOM 1490 O O . SER A 1 197 ? 9.721 8.625 19.483 1.00 83.88 197 SER A O 1
ATOM 1492 N N . GLY A 1 198 ? 8.382 6.870 19.108 1.00 82.19 198 GLY A N 1
ATOM 1493 C CA . GLY A 1 198 ? 7.256 7.364 19.891 1.00 82.19 198 GLY A CA 1
ATOM 1494 C C . GLY A 1 198 ? 6.563 8.567 19.244 1.00 82.19 198 GLY A C 1
ATOM 1495 O O . GLY A 1 198 ? 6.564 8.742 18.029 1.00 82.19 198 GLY A O 1
ATOM 1496 N N . SER A 1 199 ? 5.945 9.416 20.068 1.00 76.12 199 SER A N 1
ATOM 1497 C CA . SER A 1 199 ? 5.102 10.519 19.584 1.00 76.12 199 SER A CA 1
ATOM 1498 C C . SER A 1 199 ? 5.857 11.615 18.829 1.00 76.12 199 SER A C 1
ATOM 1500 O O . SER A 1 199 ? 5.234 12.373 18.090 1.00 76.12 199 SER A O 1
ATOM 1502 N N . GLU A 1 200 ? 7.170 11.746 19.038 1.00 74.06 200 GLU A N 1
ATOM 1503 C CA . GLU A 1 200 ? 7.982 12.743 18.329 1.00 74.06 200 GLU A CA 1
ATOM 1504 C C . GLU A 1 200 ? 8.203 12.351 16.864 1.00 74.06 200 GLU A C 1
ATOM 1506 O O . GLU A 1 200 ? 8.069 13.204 15.987 1.00 74.06 200 GLU A O 1
ATOM 1511 N N . GLY A 1 201 ? 8.453 11.070 16.573 1.00 73.44 201 GLY A N 1
ATOM 1512 C CA . GLY A 1 201 ? 8.572 10.608 15.188 1.00 73.44 201 GLY A CA 1
ATOM 1513 C C . GLY A 1 201 ? 7.240 10.605 14.448 1.00 73.44 201 GLY A C 1
ATOM 1514 O O . GLY A 1 201 ? 7.196 10.980 13.279 1.00 73.44 201 GLY A O 1
ATOM 1515 N N . ASP A 1 202 ? 6.136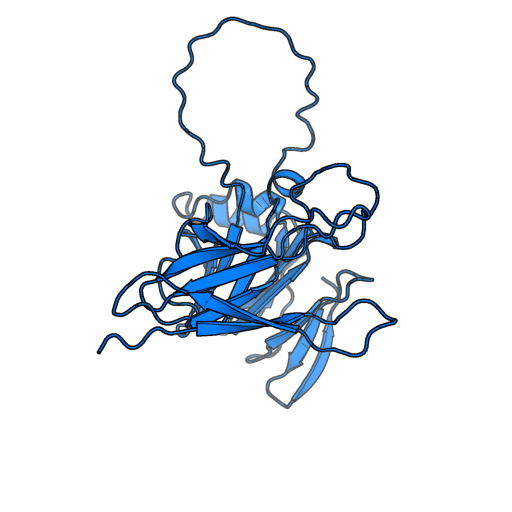 10.307 15.141 1.00 76.25 202 ASP A N 1
ATOM 1516 C CA . ASP A 1 202 ? 4.795 10.483 14.573 1.00 76.25 202 ASP A CA 1
ATOM 1517 C C . ASP A 1 202 ? 4.541 11.952 14.195 1.00 76.25 202 ASP A C 1
ATOM 1519 O O . ASP A 1 202 ? 3.948 12.231 13.155 1.00 76.25 202 ASP A O 1
ATOM 1523 N N . ALA A 1 203 ? 5.003 12.909 15.007 1.00 74.06 203 ALA A N 1
ATOM 1524 C CA . ALA A 1 203 ? 4.870 14.332 14.702 1.00 74.06 203 ALA A CA 1
ATOM 1525 C C . ALA A 1 203 ? 5.749 14.768 13.522 1.00 74.06 203 ALA A C 1
ATOM 1527 O O . ALA A 1 203 ? 5.319 15.614 12.746 1.00 74.06 203 ALA A O 1
ATOM 1528 N N . ALA A 1 204 ? 6.943 14.190 13.358 1.00 73.19 204 ALA A N 1
ATOM 1529 C CA . ALA A 1 204 ? 7.789 14.446 12.193 1.00 73.19 204 ALA A CA 1
ATOM 1530 C C . ALA A 1 204 ? 7.144 13.909 10.906 1.00 73.19 204 ALA A C 1
ATOM 1532 O O . ALA A 1 204 ? 7.024 14.638 9.924 1.00 73.19 204 ALA A O 1
ATOM 1533 N N . LEU A 1 205 ? 6.634 12.674 10.948 1.00 77.69 205 LEU A N 1
ATOM 1534 C CA . LEU A 1 205 ? 5.950 12.038 9.823 1.00 77.69 205 LEU A CA 1
ATOM 1535 C C . LEU A 1 205 ? 4.643 12.754 9.441 1.00 77.69 205 LEU A C 1
ATOM 1537 O O . LEU A 1 205 ? 4.300 12.835 8.268 1.00 77.69 205 LEU A O 1
ATOM 1541 N N . LEU A 1 206 ? 3.900 13.262 10.428 1.00 72.38 206 LEU A N 1
ATOM 1542 C CA . LEU A 1 206 ? 2.668 14.021 10.196 1.00 72.38 206 LEU A CA 1
ATOM 1543 C C . LEU A 1 206 ? 2.915 15.512 9.919 1.00 72.38 206 LEU A C 1
ATOM 1545 O O . LEU A 1 206 ? 2.001 16.190 9.461 1.00 72.38 206 LEU A O 1
ATOM 1549 N N . GLY A 1 207 ? 4.102 16.027 10.246 1.00 71.06 207 GLY A N 1
ATOM 1550 C CA . GLY A 1 207 ? 4.479 17.431 10.078 1.00 71.06 207 GLY A CA 1
ATOM 1551 C C . GLY A 1 207 ? 5.054 17.739 8.697 1.00 71.06 207 GLY A C 1
ATOM 1552 O O . GLY A 1 207 ? 4.897 18.857 8.208 1.00 71.06 207 GLY A O 1
ATOM 1553 N N . GLU A 1 208 ? 5.684 16.759 8.046 1.00 72.31 208 GLU A N 1
ATOM 1554 C CA . GLU A 1 208 ? 5.997 16.825 6.620 1.00 72.31 208 GLU A CA 1
ATOM 1555 C C . GLU A 1 208 ? 4.797 16.337 5.803 1.00 72.31 208 GLU A C 1
ATOM 1557 O O . GLU A 1 208 ? 4.428 15.168 5.856 1.00 72.31 208 GLU A O 1
ATOM 1562 N N . GLY A 1 209 ? 4.186 17.223 5.014 1.00 76.56 209 GLY A N 1
ATOM 1563 C CA . GLY A 1 209 ? 3.156 16.848 4.046 1.00 76.56 209 GLY A CA 1
ATOM 1564 C C . GLY A 1 209 ? 1.904 17.713 4.104 1.00 76.56 209 GLY A C 1
ATOM 1565 O O . GLY A 1 209 ? 1.955 18.904 4.411 1.00 76.56 209 GLY A O 1
ATOM 1566 N N . TYR A 1 210 ? 0.778 17.106 3.733 1.00 85.31 210 TYR A N 1
ATOM 1567 C CA . TYR A 1 210 ? -0.519 17.771 3.698 1.00 85.31 210 TYR A CA 1
ATOM 1568 C C . TYR A 1 210 ? -1.240 17.641 5.037 1.00 85.31 210 TYR A C 1
ATOM 1570 O O . TYR A 1 210 ? -1.237 16.575 5.658 1.00 85.31 210 TYR A O 1
ATOM 1578 N N . GLU A 1 211 ? -1.907 18.718 5.444 1.00 90.00 211 GLU A N 1
ATOM 1579 C CA . GLU A 1 211 ? -2.702 18.746 6.669 1.00 90.00 211 GLU A CA 1
ATOM 1580 C C . GLU A 1 211 ? -3.807 17.672 6.634 1.00 90.00 211 GLU A C 1
ATOM 1582 O O . GLU A 1 211 ? -4.512 17.535 5.630 1.00 90.00 211 GLU A O 1
ATOM 1587 N N . PRO A 1 212 ? -4.008 16.899 7.718 1.00 92.88 212 PRO A N 1
ATOM 1588 C CA . PRO A 1 212 ? -5.088 15.926 7.782 1.00 92.88 212 PRO A CA 1
ATOM 1589 C C . PRO A 1 212 ? -6.455 16.572 7.539 1.00 92.88 212 PRO A C 1
ATOM 1591 O O . PRO A 1 212 ? -6.849 17.519 8.222 1.00 92.88 212 PRO A O 1
ATOM 1594 N N . ARG A 1 213 ? -7.230 15.997 6.619 1.00 94.06 213 ARG A N 1
ATOM 1595 C CA . ARG A 1 213 ? -8.583 16.460 6.299 1.00 94.06 213 ARG A CA 1
ATOM 1596 C C . ARG A 1 213 ? -9.623 15.568 6.956 1.00 94.06 213 ARG A C 1
ATOM 1598 O O . ARG A 1 213 ? -9.630 14.361 6.730 1.00 94.06 213 ARG A O 1
ATOM 1605 N N . ASP A 1 214 ? -10.541 16.154 7.716 1.00 95.50 214 ASP A N 1
ATOM 1606 C CA . ASP A 1 214 ? -11.674 15.415 8.278 1.00 95.50 214 ASP A CA 1
ATOM 1607 C C . ASP A 1 214 ? -12.600 14.893 7.163 1.00 95.50 214 ASP A C 1
ATOM 1609 O O . ASP A 1 214 ? -12.924 15.603 6.208 1.00 95.50 214 ASP A O 1
ATOM 1613 N N . VAL A 1 215 ? -13.039 13.641 7.298 1.00 96.00 215 VAL A N 1
ATOM 1614 C CA . VAL A 1 215 ? -13.960 12.967 6.370 1.00 96.00 215 VAL A CA 1
ATOM 1615 C C . VAL A 1 215 ? -15.108 12.303 7.130 1.00 96.00 215 VAL A C 1
ATOM 1617 O O . VAL A 1 215 ? -15.058 12.114 8.349 1.00 96.00 215 VAL A O 1
ATOM 1620 N N . GLU A 1 216 ? -16.178 11.944 6.417 1.00 95.50 216 GLU A N 1
ATOM 1621 C CA . GLU A 1 216 ? -17.300 11.222 7.020 1.00 95.50 216 GLU A CA 1
ATOM 1622 C C . GLU A 1 216 ? -16.843 9.861 7.562 1.00 95.50 216 GLU A C 1
ATOM 1624 O O . GLU A 1 216 ? -16.008 9.154 6.993 1.00 95.50 216 GLU A O 1
ATOM 1629 N N . ARG A 1 217 ? -17.413 9.462 8.699 1.00 95.75 217 ARG A N 1
ATOM 1630 C CA . ARG A 1 217 ? -17.121 8.156 9.281 1.00 95.75 217 ARG A CA 1
ATOM 1631 C C . ARG A 1 217 ? -17.525 7.048 8.308 1.00 95.75 217 ARG A C 1
ATOM 1633 O O . ARG A 1 217 ? -18.690 6.925 7.949 1.00 95.75 217 ARG A O 1
ATOM 1640 N N . GLY A 1 218 ? -16.572 6.176 7.992 1.00 95.25 218 GLY A N 1
ATOM 1641 C CA . GLY A 1 218 ? -16.789 5.052 7.082 1.00 95.25 218 GLY A CA 1
ATOM 1642 C C . GLY A 1 218 ? -16.476 5.372 5.622 1.00 95.25 218 GLY A C 1
ATOM 1643 O O . GLY A 1 218 ? -16.658 4.489 4.786 1.00 95.25 218 GLY A O 1
ATOM 1644 N N . SER A 1 219 ? -15.977 6.577 5.326 1.00 96.44 219 SER A N 1
ATOM 1645 C CA . SER A 1 219 ? -15.403 6.886 4.021 1.00 96.44 219 SER A CA 1
ATOM 1646 C C . SER A 1 219 ? -14.226 5.971 3.693 1.00 96.44 219 SER A C 1
ATOM 1648 O O . SER A 1 219 ? -13.494 5.529 4.580 1.00 96.44 219 SER A O 1
ATOM 1650 N N . ARG A 1 220 ? -14.050 5.686 2.404 1.00 97.06 220 ARG A N 1
ATOM 1651 C CA . ARG A 1 220 ? -12.958 4.873 1.865 1.00 97.06 220 ARG A CA 1
ATOM 1652 C C . ARG A 1 220 ? -12.356 5.548 0.648 1.00 97.06 220 ARG A C 1
ATOM 1654 O O . ARG A 1 220 ? -13.069 6.141 -0.153 1.00 97.06 220 ARG A O 1
ATOM 1661 N N . LEU A 1 221 ? -11.052 5.417 0.493 1.00 96.88 221 LEU A N 1
ATOM 1662 C CA . LEU A 1 221 ? -10.322 5.849 -0.684 1.00 96.88 221 LEU A CA 1
ATOM 1663 C C . LEU A 1 221 ? -10.572 4.867 -1.830 1.00 96.88 221 LEU A C 1
ATOM 1665 O O . LEU A 1 221 ? -10.469 3.654 -1.650 1.00 96.88 221 LEU A O 1
ATOM 1669 N N . VAL A 1 222 ? -10.933 5.410 -2.991 1.00 96.12 222 VAL A N 1
ATOM 1670 C CA . VAL A 1 222 ? -11.232 4.648 -4.211 1.00 96.12 222 VAL A CA 1
ATOM 1671 C C . VAL A 1 222 ? -10.119 4.806 -5.238 1.00 96.12 222 VAL A C 1
ATOM 1673 O O . VAL A 1 222 ? -9.760 3.839 -5.900 1.00 96.12 222 VAL A O 1
ATOM 1676 N N . ALA A 1 223 ? -9.573 6.015 -5.371 1.00 93.94 223 ALA A N 1
ATOM 1677 C CA . ALA A 1 223 ? -8.492 6.310 -6.302 1.00 93.94 223 ALA A CA 1
ATOM 1678 C C . ALA A 1 223 ? -7.723 7.564 -5.874 1.00 93.94 223 ALA A C 1
ATOM 1680 O O . ALA A 1 223 ? -8.269 8.429 -5.188 1.00 93.94 223 ALA A O 1
ATOM 1681 N N . VAL A 1 224 ? -6.486 7.682 -6.346 1.00 93.81 224 VAL A N 1
ATOM 1682 C CA . VAL A 1 224 ? -5.746 8.946 -6.431 1.00 93.81 224 VAL A CA 1
ATOM 1683 C C . VAL A 1 224 ? -5.572 9.246 -7.913 1.00 93.81 224 VAL A C 1
ATOM 1685 O O . VAL A 1 224 ? -5.240 8.347 -8.687 1.00 93.81 224 VAL A O 1
ATOM 1688 N N . LEU A 1 225 ? -5.863 10.474 -8.334 1.00 90.88 225 LEU A N 1
ATOM 1689 C CA . LEU A 1 225 ? -5.761 10.834 -9.745 1.00 90.88 225 LEU A CA 1
ATOM 1690 C C . LEU A 1 225 ? -4.282 10.981 -10.150 1.00 90.88 225 LEU A C 1
ATOM 1692 O O . LEU A 1 225 ? -3.523 11.637 -9.447 1.00 90.88 225 LEU A O 1
ATOM 1696 N N . PRO A 1 226 ? -3.837 10.451 -11.300 1.00 87.88 226 PRO A N 1
ATOM 1697 C CA . PRO A 1 226 ? -2.458 10.668 -11.745 1.00 87.88 226 PRO A CA 1
ATOM 1698 C C . PRO A 1 226 ? -2.173 12.141 -12.070 1.00 87.88 226 PRO A C 1
ATOM 1700 O O . PRO A 1 226 ? -1.118 12.668 -11.754 1.00 87.88 226 PRO A O 1
ATOM 1703 N N . SER A 1 227 ? -3.145 12.850 -12.652 1.00 88.94 227 SER A N 1
ATOM 1704 C CA . SER A 1 227 ? -2.970 14.234 -13.117 1.00 88.94 2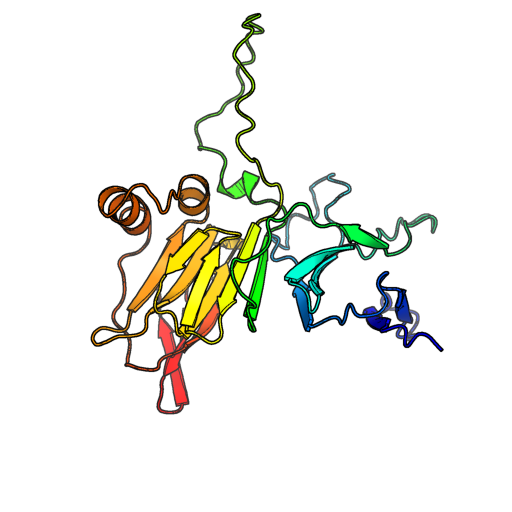27 SER A CA 1
ATOM 1705 C C . SER A 1 227 ? -2.957 15.289 -12.007 1.00 88.94 227 SER A C 1
ATOM 1707 O O . SER A 1 227 ? -2.593 16.435 -12.254 1.00 88.94 227 SER A O 1
ATOM 1709 N N . SER A 1 228 ? -3.439 14.955 -10.812 1.00 90.62 228 SER A N 1
ATOM 1710 C CA . SER A 1 228 ? -3.509 15.875 -9.675 1.00 90.62 228 SER A CA 1
ATOM 1711 C C . SER A 1 228 ? -3.491 15.084 -8.375 1.00 90.62 228 SER A C 1
ATOM 1713 O O . SER A 1 228 ? -4.054 13.996 -8.348 1.00 90.62 228 SER A O 1
ATOM 1715 N N . PRO A 1 229 ? -2.939 15.606 -7.270 1.00 89.44 229 PRO A N 1
ATOM 1716 C CA . PRO A 1 229 ? -2.831 14.855 -6.017 1.00 89.44 229 PRO A CA 1
ATOM 1717 C C . PRO A 1 229 ? -4.185 14.647 -5.310 1.00 89.44 229 PRO A C 1
ATOM 1719 O O . PRO A 1 229 ? -4.240 14.386 -4.117 1.00 89.44 229 PRO A O 1
ATOM 1722 N N . SER A 1 230 ? -5.302 14.768 -6.031 1.00 92.25 230 SER A N 1
ATOM 1723 C CA . SER A 1 230 ? -6.648 14.615 -5.506 1.00 92.25 230 SER A CA 1
ATOM 1724 C C . SER A 1 230 ? -7.009 13.145 -5.299 1.00 92.25 230 SER A C 1
ATOM 1726 O O . SER A 1 230 ? -6.824 12.305 -6.184 1.00 92.25 230 SER A O 1
ATOM 1728 N N . ALA A 1 231 ? -7.590 12.856 -4.137 1.00 93.88 231 ALA A N 1
ATOM 1729 C CA . ALA A 1 231 ? -8.142 11.556 -3.797 1.00 93.88 231 ALA A CA 1
ATOM 1730 C C . ALA A 1 231 ? -9.658 11.530 -4.044 1.00 93.88 231 ALA A C 1
ATOM 1732 O O . ALA A 1 231 ? -10.398 12.420 -3.619 1.00 93.88 231 ALA A O 1
ATOM 1733 N N . GLY A 1 232 ? -10.127 10.477 -4.709 1.00 96.19 232 GLY A N 1
ATOM 1734 C CA . GLY A 1 232 ? -11.538 10.122 -4.784 1.00 96.19 232 GLY A CA 1
ATOM 1735 C C . GLY A 1 232 ? -11.933 9.280 -3.575 1.00 96.19 232 GLY A C 1
ATOM 1736 O O . GLY A 1 232 ? -11.359 8.213 -3.338 1.00 96.19 232 GLY A O 1
ATOM 1737 N N . LEU A 1 233 ? -12.925 9.744 -2.824 1.00 97.12 233 LEU A N 1
ATOM 1738 C CA . LEU A 1 233 ? -13.474 9.081 -1.648 1.00 97.12 233 LEU A CA 1
ATOM 1739 C C . LEU A 1 233 ? -14.882 8.567 -1.945 1.00 97.12 233 LEU A C 1
ATOM 1741 O O . LEU A 1 233 ? -15.701 9.282 -2.513 1.00 97.12 233 LEU A O 1
ATOM 1745 N N . GLN A 1 234 ? -15.185 7.348 -1.513 1.00 97.38 234 GLN A N 1
ATOM 1746 C CA . GLN A 1 234 ? -16.551 6.860 -1.391 1.00 97.38 234 GLN A CA 1
ATOM 1747 C C . GLN A 1 234 ? -16.999 7.005 0.058 1.00 97.38 234 GLN A C 1
ATOM 1749 O O . GLN A 1 234 ? -16.399 6.426 0.963 1.00 97.38 234 GLN A O 1
ATOM 1754 N N . MET A 1 235 ? -18.065 7.763 0.272 1.00 95.62 235 MET A N 1
ATOM 1755 C CA . MET A 1 235 ? -18.680 7.972 1.580 1.00 95.62 235 MET A CA 1
ATOM 1756 C C . MET A 1 235 ? -19.462 6.725 2.009 1.00 95.62 235 MET A C 1
ATOM 1758 O O . MET A 1 235 ? -19.865 5.914 1.173 1.00 95.62 235 MET A O 1
ATOM 1762 N N . ALA A 1 236 ? -19.760 6.583 3.304 1.00 93.25 236 ALA A N 1
ATOM 1763 C CA . ALA A 1 236 ? -20.487 5.415 3.823 1.00 93.25 236 ALA A CA 1
ATOM 1764 C C . ALA A 1 236 ? -21.876 5.223 3.181 1.00 93.25 236 ALA A C 1
ATOM 1766 O O . ALA A 1 236 ? -22.367 4.100 3.062 1.00 93.25 236 ALA A O 1
ATOM 1767 N N . ARG A 1 237 ? -22.497 6.321 2.740 1.00 94.75 237 ARG A N 1
ATOM 1768 C CA . ARG A 1 237 ? -23.792 6.340 2.042 1.00 94.75 237 ARG A CA 1
ATOM 1769 C C . ARG A 1 237 ? -23.726 6.003 0.546 1.00 94.75 237 ARG A C 1
ATOM 1771 O O . ARG A 1 237 ? -24.770 5.881 -0.082 1.00 94.75 237 ARG A O 1
ATOM 1778 N N . GLY A 1 238 ? -22.526 5.836 -0.013 1.00 95.00 238 GLY A N 1
ATOM 1779 C CA . GLY A 1 238 ? -22.298 5.466 -1.413 1.00 95.00 238 GLY A CA 1
ATOM 1780 C C . GLY A 1 238 ? -21.970 6.629 -2.353 1.00 95.00 238 GLY A C 1
ATOM 1781 O O . GLY A 1 238 ? -21.554 6.369 -3.480 1.00 95.00 238 GLY A O 1
ATOM 1782 N N . ASP A 1 239 ? -22.098 7.878 -1.897 1.00 96.62 239 ASP A N 1
ATOM 1783 C CA . ASP A 1 239 ? -21.705 9.064 -2.666 1.00 96.62 239 ASP A CA 1
ATOM 1784 C C . ASP A 1 239 ? -20.190 9.100 -2.906 1.00 96.62 239 ASP A C 1
ATOM 1786 O O . ASP A 1 239 ? -19.411 8.665 -2.055 1.00 96.62 239 ASP A O 1
ATOM 1790 N N . LEU A 1 240 ? -19.778 9.666 -4.043 1.00 96.62 240 LEU A N 1
ATOM 1791 C CA . LEU A 1 240 ? -18.376 9.944 -4.344 1.00 96.62 240 LEU A CA 1
ATOM 1792 C C . LEU A 1 240 ? -18.060 11.418 -4.076 1.00 96.62 240 LEU A C 1
ATOM 1794 O O . LEU A 1 240 ? -18.778 12.305 -4.536 1.00 96.62 240 LEU A O 1
ATOM 1798 N N . GLU A 1 241 ? -16.963 11.672 -3.374 1.00 94.38 241 GLU A N 1
ATOM 1799 C CA . GLU A 1 241 ? -16.429 13.005 -3.113 1.00 94.38 241 GLU A CA 1
ATOM 1800 C C . GLU A 1 241 ? -14.984 13.087 -3.613 1.00 94.38 241 GLU A C 1
ATOM 1802 O O . GLU A 1 241 ? -14.173 12.199 -3.357 1.00 94.38 241 GLU A O 1
ATOM 1807 N N . GLY A 1 242 ? -14.657 14.157 -4.337 1.00 89.38 242 GLY A N 1
ATOM 1808 C CA . GLY A 1 242 ? -13.276 14.495 -4.666 1.00 89.38 242 GLY A CA 1
ATOM 1809 C C . GLY A 1 242 ? -12.688 15.393 -3.585 1.00 89.38 242 GLY A C 1
ATOM 1810 O O . GLY A 1 242 ? -13.275 16.422 -3.243 1.00 89.38 242 GLY A O 1
ATOM 1811 N N . GLY A 1 243 ? -11.526 15.025 -3.058 1.00 79.56 243 GLY A N 1
ATOM 1812 C CA . GLY A 1 243 ? -10.773 15.856 -2.132 1.00 79.56 243 GLY A CA 1
ATOM 1813 C C . GLY A 1 243 ? -9.415 16.230 -2.700 1.00 79.56 243 GLY A C 1
ATOM 1814 O O . GLY A 1 243 ? -8.708 15.368 -3.214 1.00 79.56 243 GLY A O 1
ATOM 1815 N N . TYR A 1 244 ? -9.047 17.508 -2.622 1.00 79.62 244 TYR A N 1
ATOM 1816 C CA . TYR A 1 244 ? -7.640 17.896 -2.692 1.00 79.62 244 TYR A CA 1
ATOM 1817 C C . TYR A 1 244 ? -6.998 17.633 -1.317 1.00 79.62 244 TYR A C 1
ATOM 1819 O O . TYR A 1 244 ? -7.737 17.696 -0.319 1.00 79.62 244 TYR A O 1
ATOM 1827 N N . PRO A 1 245 ? -5.697 17.301 -1.274 1.00 70.44 245 PRO A N 1
ATOM 1828 C CA . PRO A 1 245 ? -4.934 17.252 -0.038 1.00 70.44 245 PRO A CA 1
ATOM 1829 C C . PRO A 1 245 ? -5.003 18.544 0.776 1.00 70.44 245 PRO A C 1
ATOM 1831 O O . PRO A 1 245 ? -5.132 19.635 0.171 1.00 70.44 245 PRO A O 1
#

Foldseek 3Di:
DQDWAWDWDWDCDDPPDRDTDTDTDTDPDSQKYWLDKAWAPEPPDCPPDPDLQPATWIWTAIPVQFIWIWGCWDCPPVRPTDHIDIDGALFATEPDDFNDKYKHQALVVQQPDPPPPPPDDDDDDPDDPPPLCPSSMWMWGQHPQQWIDIRHHTPANFWDEWDDQVLVQWIWTWGADPFIWIATFGSNLVSVQDNVVPPVSVCVRRVPDDHIGTDAHPKYWDDQDNVARWTWIQHPVGDIDIDHD

pLDDT: mean 80.99, std 15.7, range [45.88, 97.94]